Protein AF-A0A7Y9I693-F1 (afdb_monomer_lite)

Sequence (218 aa):
MGALMRIGAILVGVVAAGWLAASPAVAGGPTSLLIVNPANERTSSAYTGDARYERLARYVGIHTGAGVEQPTGGESPPGGIDNGFGSEIRLTWLIHDMSVWRVDRIHLGKEEVWIHTTQTWDDTPNAGVWHRAAEPNKLHAALAETGVLRPASPVPADTEPEATPAPPTDAAAATASGPPTPLTGALFGVLGLAIGVGGTLLFRQARRPNPERIVLKG

Secondary structure (DSSP, 8-state):
--HHHHHHHHHHHHHHHHHHT-----TTS-SEEEEEEGGGTEEEEEETT-HHHHHHHHHTTS-SSSTT---S----PPTT---STTSSEEEEEEETTTEEEEEEEEEE-SS-EEEEEEE-TTSS----EEEE-SSHHHHHHHHHHTTTTSPPP----------PPPPP--------PPPPP--SSHHHHHHHHHHHHHHHHHHHHTT-PPPP------

Structure (mmCIF, N/CA/C/O backbone):
data_AF-A0A7Y9I693-F1
#
_entry.id   AF-A0A7Y9I693-F1
#
loop_
_atom_site.group_PDB
_atom_site.id
_atom_site.type_symbol
_atom_site.label_atom_id
_atom_site.label_alt_id
_atom_site.label_comp_id
_atom_site.label_asym_id
_atom_site.label_entity_id
_atom_site.label_seq_id
_atom_site.pdbx_PDB_ins_code
_atom_site.Cartn_x
_atom_site.Cartn_y
_atom_site.Cartn_z
_atom_site.occupancy
_atom_site.B_iso_or_equiv
_atom_site.auth_seq_id
_atom_site.auth_comp_id
_atom_site.auth_asym_id
_atom_site.auth_atom_id
_atom_site.pdbx_PDB_model_num
ATOM 1 N N . MET A 1 1 ? 29.536 -31.900 -46.626 1.00 54.84 1 MET A N 1
ATOM 2 C CA . MET A 1 1 ? 29.379 -30.485 -46.213 1.00 54.84 1 MET A CA 1
ATOM 3 C C . MET A 1 1 ? 27.949 -30.141 -45.748 1.00 54.84 1 MET A C 1
ATOM 5 O O . MET A 1 1 ? 27.540 -29.002 -45.885 1.00 54.84 1 MET A O 1
ATOM 9 N N . GLY A 1 2 ? 27.176 -31.094 -45.194 1.00 63.84 2 GLY A N 1
ATOM 10 C CA . GLY A 1 2 ? 25.742 -30.886 -44.897 1.00 63.84 2 GLY A CA 1
ATOM 11 C C . GLY A 1 2 ? 25.340 -30.972 -43.420 1.00 63.84 2 GLY A C 1
ATOM 12 O O . GLY A 1 2 ? 24.398 -30.307 -43.013 1.00 63.84 2 GLY A O 1
ATOM 13 N N . ALA A 1 3 ? 26.053 -31.744 -42.594 1.00 62.41 3 ALA A N 1
ATOM 14 C CA . ALA A 1 3 ? 25.672 -31.949 -41.191 1.00 62.41 3 ALA A CA 1
ATOM 15 C C . ALA A 1 3 ? 26.083 -30.778 -40.278 1.00 62.41 3 ALA A C 1
ATOM 17 O O . ALA A 1 3 ? 25.267 -30.283 -39.509 1.00 62.41 3 ALA A O 1
ATOM 18 N N . LEU A 1 4 ? 27.312 -30.271 -40.427 1.00 65.25 4 LEU A N 1
ATOM 19 C CA . LEU A 1 4 ? 27.820 -29.130 -39.649 1.00 65.25 4 LEU A CA 1
ATOM 20 C C . LEU A 1 4 ? 27.020 -27.840 -39.888 1.00 65.25 4 LEU A C 1
ATOM 22 O O . LEU A 1 4 ? 26.740 -27.105 -38.947 1.00 65.25 4 LEU A O 1
ATOM 26 N N . MET A 1 5 ? 26.591 -27.597 -41.128 1.00 71.94 5 MET A N 1
ATOM 27 C CA . MET A 1 5 ? 25.804 -26.411 -41.486 1.00 71.94 5 MET A CA 1
ATOM 28 C C . MET A 1 5 ? 24.378 -26.474 -40.913 1.00 71.94 5 MET A C 1
ATOM 30 O O . MET A 1 5 ? 23.834 -25.459 -40.488 1.00 71.94 5 MET A O 1
ATOM 34 N N . ARG A 1 6 ? 23.796 -27.680 -40.826 1.00 72.88 6 ARG A N 1
ATOM 35 C CA . ARG A 1 6 ? 22.481 -27.917 -40.208 1.00 72.88 6 ARG A CA 1
ATOM 36 C C . ARG A 1 6 ? 22.512 -27.736 -38.692 1.00 72.88 6 ARG A C 1
ATOM 38 O O . ARG A 1 6 ? 21.609 -27.118 -38.144 1.00 72.88 6 ARG A O 1
ATOM 45 N N . ILE A 1 7 ? 23.562 -28.219 -38.028 1.00 78.12 7 ILE A N 1
ATOM 46 C CA . ILE A 1 7 ? 23.743 -28.034 -36.579 1.00 78.12 7 ILE A CA 1
ATOM 47 C C . ILE A 1 7 ? 23.923 -26.545 -36.250 1.00 78.12 7 ILE A C 1
ATOM 49 O O . ILE A 1 7 ? 23.306 -26.052 -35.308 1.00 78.12 7 ILE A O 1
ATOM 53 N N . GLY A 1 8 ? 24.693 -25.812 -37.065 1.00 77.50 8 GLY A N 1
ATOM 54 C CA . GLY A 1 8 ? 24.845 -24.362 -36.922 1.00 77.50 8 GLY A CA 1
ATOM 55 C C . GLY A 1 8 ? 23.520 -23.606 -37.059 1.00 77.50 8 GLY A C 1
ATOM 56 O O . GLY A 1 8 ? 23.210 -22.760 -36.227 1.00 77.50 8 GLY A O 1
ATOM 57 N N . ALA A 1 9 ? 22.701 -23.956 -38.056 1.00 79.31 9 ALA A N 1
ATOM 58 C CA . ALA A 1 9 ? 21.392 -23.333 -38.257 1.00 79.31 9 ALA A CA 1
ATOM 59 C C . ALA A 1 9 ? 20.418 -23.596 -37.093 1.00 79.31 9 ALA A C 1
ATOM 61 O O . ALA A 1 9 ? 19.700 -22.689 -36.679 1.00 79.31 9 ALA A O 1
ATOM 62 N N . ILE A 1 10 ? 20.423 -24.810 -36.531 1.00 82.19 10 ILE A N 1
ATOM 63 C CA . ILE A 1 10 ? 19.579 -25.160 -35.378 1.00 82.19 10 ILE A CA 1
ATOM 64 C C . ILE A 1 10 ? 20.002 -24.366 -34.138 1.00 82.19 10 ILE A C 1
ATOM 66 O O . ILE A 1 10 ? 19.148 -23.809 -33.455 1.00 82.19 10 ILE A O 1
ATOM 70 N N . LEU A 1 11 ? 21.306 -24.260 -33.870 1.00 81.88 11 LEU A N 1
ATOM 71 C CA . LEU A 1 11 ? 21.817 -23.480 -32.739 1.00 81.88 11 LEU A CA 1
ATOM 72 C C . LEU A 1 11 ? 21.443 -21.998 -32.845 1.00 81.88 11 LEU A C 1
ATOM 74 O O . LEU A 1 11 ? 20.963 -21.423 -31.872 1.00 81.88 11 LEU A O 1
ATOM 78 N N . VAL A 1 12 ? 21.596 -21.395 -34.028 1.00 84.69 12 VAL A N 1
ATOM 79 C CA . VAL A 1 12 ? 21.187 -20.001 -34.264 1.00 84.69 12 VAL A CA 1
ATOM 80 C C . VAL A 1 12 ? 19.679 -19.831 -34.072 1.00 84.69 12 VAL A C 1
ATOM 82 O O . VAL A 1 12 ? 19.257 -18.868 -33.439 1.00 84.69 12 VAL A O 1
ATOM 85 N N . GLY A 1 13 ? 18.871 -20.783 -34.549 1.00 85.25 13 GLY A N 1
ATOM 86 C CA . GLY A 1 13 ? 17.419 -20.766 -34.361 1.00 85.25 13 GLY A CA 1
ATOM 87 C C . GLY A 1 13 ? 17.000 -20.837 -32.890 1.00 85.25 13 GLY A C 1
ATOM 88 O O . GLY A 1 13 ? 16.150 -20.062 -32.462 1.00 85.25 13 GLY A O 1
ATOM 89 N N . VAL A 1 14 ? 17.624 -21.713 -32.097 1.00 81.56 14 VAL A N 1
ATOM 90 C CA . VAL A 1 14 ? 17.339 -21.848 -30.656 1.00 81.56 14 VAL A CA 1
ATOM 91 C C . VAL A 1 14 ? 17.742 -20.589 -29.889 1.00 81.56 14 VAL A C 1
ATOM 93 O O . VAL A 1 14 ? 16.985 -20.127 -29.039 1.00 81.56 14 VAL A O 1
ATOM 96 N N . VAL A 1 15 ? 18.896 -19.997 -30.207 1.00 82.06 15 VAL A N 1
ATOM 97 C CA . VAL A 1 15 ? 19.336 -18.744 -29.575 1.00 82.06 15 VAL A CA 1
ATOM 98 C C . VAL A 1 15 ? 18.402 -17.593 -29.949 1.00 82.06 15 VAL A C 1
ATOM 100 O O . VAL A 1 15 ? 17.960 -16.869 -29.063 1.00 82.06 15 VAL A O 1
ATOM 103 N N . ALA A 1 16 ? 18.033 -17.452 -31.224 1.00 79.12 16 ALA A N 1
ATOM 104 C CA . ALA A 1 16 ? 17.108 -16.410 -31.669 1.00 79.12 16 ALA A CA 1
ATOM 105 C C . ALA A 1 16 ? 15.716 -16.554 -31.029 1.00 79.12 16 ALA A C 1
ATOM 107 O O . ALA A 1 16 ? 15.132 -15.562 -30.596 1.00 79.12 16 ALA A O 1
ATOM 108 N N . ALA A 1 17 ? 15.209 -17.785 -30.904 1.00 78.44 17 ALA A N 1
ATOM 109 C CA . ALA A 1 17 ? 13.953 -18.060 -30.213 1.00 78.44 17 ALA A CA 1
ATOM 110 C C . ALA A 1 17 ? 14.039 -17.739 -28.712 1.00 78.44 17 ALA A C 1
ATOM 112 O O . ALA A 1 17 ? 13.116 -17.145 -28.162 1.00 78.44 17 ALA A O 1
ATOM 113 N N . GLY A 1 18 ? 15.159 -18.073 -28.060 1.00 75.25 18 GLY A N 1
ATOM 114 C CA . GLY A 1 18 ? 15.401 -17.731 -26.657 1.00 75.25 18 GLY A CA 1
ATOM 115 C C . GLY A 1 18 ? 15.472 -16.222 -26.409 1.00 75.25 18 GLY A C 1
ATOM 116 O O . GLY A 1 18 ? 14.946 -15.745 -25.410 1.00 75.25 18 GLY A O 1
ATOM 117 N N . TRP A 1 19 ? 16.058 -15.462 -27.339 1.00 73.75 19 TRP A N 1
ATOM 118 C CA . TRP A 1 19 ? 16.109 -13.998 -27.269 1.00 73.75 19 TRP A CA 1
ATOM 119 C C . TRP A 1 19 ? 14.739 -13.344 -27.472 1.00 73.75 19 TRP A C 1
ATOM 121 O O . TRP A 1 19 ? 14.424 -12.388 -26.772 1.00 73.75 19 TRP A O 1
ATOM 131 N N . LEU A 1 20 ? 13.900 -13.867 -28.374 1.00 71.88 20 LEU A N 1
ATOM 132 C CA . LEU A 1 20 ? 12.522 -13.382 -28.541 1.00 71.88 20 LEU A CA 1
ATOM 133 C C . LEU A 1 20 ? 11.607 -13.758 -27.367 1.00 71.88 20 LEU A C 1
ATOM 135 O O . LEU A 1 20 ? 10.621 -13.070 -27.120 1.00 71.88 20 LEU A O 1
ATOM 139 N N . ALA A 1 21 ? 11.916 -14.846 -26.663 1.00 65.56 21 ALA A N 1
ATOM 140 C CA . ALA A 1 21 ? 11.152 -15.321 -25.513 1.00 65.56 21 ALA A CA 1
ATOM 141 C C . ALA A 1 21 ? 11.623 -14.729 -24.174 1.00 65.56 21 ALA A C 1
ATOM 143 O O . ALA A 1 21 ? 11.037 -15.033 -23.134 1.00 65.56 21 ALA A O 1
ATOM 144 N N . ALA A 1 22 ? 12.679 -13.911 -24.170 1.00 58.78 22 ALA A N 1
ATOM 145 C CA . ALA A 1 22 ? 13.146 -13.258 -22.960 1.00 58.78 22 ALA A CA 1
ATOM 146 C C . ALA A 1 22 ? 12.141 -12.174 -22.544 1.00 58.78 22 ALA A C 1
ATOM 148 O O . ALA A 1 22 ? 12.092 -11.092 -23.129 1.00 58.78 22 ALA A O 1
ATOM 149 N N . SER A 1 23 ? 11.335 -12.464 -21.521 1.00 54.91 23 SER A N 1
ATOM 150 C CA . SER A 1 23 ? 10.497 -11.452 -20.879 1.00 54.91 23 SER A CA 1
ATOM 151 C C . SER A 1 23 ? 11.379 -10.313 -20.355 1.00 54.91 23 SER A C 1
ATOM 153 O O . SER A 1 23 ? 12.428 -10.593 -19.763 1.00 54.91 23 SER A O 1
ATOM 155 N N . PRO A 1 24 ? 10.981 -9.039 -20.525 1.00 54.00 24 PRO A N 1
ATOM 156 C CA . PRO A 1 24 ? 11.719 -7.928 -19.946 1.00 54.00 24 PRO A CA 1
ATOM 157 C C . PRO A 1 24 ? 11.790 -8.113 -18.428 1.00 54.00 24 PRO A C 1
ATOM 159 O O . PRO A 1 24 ? 10.768 -8.170 -17.743 1.00 54.00 24 PRO A O 1
ATOM 162 N N . ALA A 1 25 ? 13.006 -8.229 -17.896 1.00 53.75 25 ALA A N 1
ATOM 163 C CA . ALA A 1 25 ? 13.222 -8.191 -16.461 1.00 53.75 25 ALA A CA 1
ATOM 164 C C . ALA A 1 25 ? 13.015 -6.744 -15.999 1.00 53.75 25 ALA A C 1
ATOM 166 O O . ALA A 1 25 ? 13.857 -5.880 -16.244 1.00 53.75 25 ALA A O 1
ATOM 167 N N . VAL A 1 26 ? 11.880 -6.468 -15.354 1.00 55.03 26 VAL A N 1
ATOM 168 C CA . VAL A 1 26 ? 11.629 -5.184 -14.689 1.00 55.03 26 VAL A CA 1
ATOM 169 C C . VAL A 1 26 ? 12.456 -5.160 -13.403 1.00 55.03 26 VAL A C 1
ATOM 171 O O . VAL A 1 26 ? 11.985 -5.498 -12.320 1.00 55.03 26 VAL A O 1
ATOM 174 N N . ALA A 1 27 ? 13.737 -4.826 -13.537 1.00 54.97 27 ALA A N 1
ATOM 175 C CA . ALA A 1 27 ? 14.625 -4.589 -12.411 1.00 54.97 27 ALA A CA 1
ATOM 176 C C . ALA A 1 27 ? 14.359 -3.169 -11.885 1.00 54.97 27 ALA A C 1
ATOM 178 O O . ALA A 1 27 ? 14.804 -2.197 -12.487 1.00 54.97 27 ALA A O 1
ATOM 179 N N . GLY A 1 28 ? 13.579 -3.039 -10.809 1.00 70.00 28 GLY A N 1
ATOM 180 C CA . GLY A 1 28 ? 13.325 -1.732 -10.180 1.00 70.00 28 GLY A CA 1
ATOM 181 C C . GLY A 1 28 ? 11.999 -1.568 -9.432 1.00 70.00 28 GLY A C 1
ATOM 182 O O . GLY A 1 28 ? 11.658 -0.447 -9.069 1.00 70.00 28 GLY A O 1
ATOM 183 N N . GLY A 1 29 ? 11.228 -2.640 -9.226 1.00 77.88 29 GLY A N 1
ATOM 184 C CA . GLY A 1 29 ? 10.018 -2.605 -8.398 1.00 77.88 29 GLY A CA 1
ATOM 185 C C . GLY A 1 29 ? 10.309 -2.699 -6.892 1.00 77.88 29 GLY A C 1
ATOM 186 O O . GLY A 1 29 ? 11.445 -2.972 -6.493 1.00 77.88 29 GLY A O 1
ATOM 187 N N . PRO A 1 30 ? 9.290 -2.503 -6.039 1.00 89.12 30 PRO A N 1
ATOM 188 C CA . PRO A 1 30 ? 9.448 -2.632 -4.597 1.00 89.12 30 PRO A CA 1
ATOM 189 C C . PRO A 1 30 ? 9.777 -4.080 -4.207 1.00 89.12 30 PRO A C 1
ATOM 191 O O . PRO A 1 30 ? 9.247 -5.021 -4.786 1.00 89.12 30 PRO A O 1
ATOM 194 N N . THR A 1 31 ? 10.634 -4.280 -3.212 1.00 91.50 31 THR A N 1
ATOM 195 C CA . THR A 1 31 ? 11.045 -5.603 -2.708 1.00 91.50 31 THR A CA 1
ATOM 196 C C . THR A 1 31 ? 10.242 -6.042 -1.487 1.00 91.50 31 THR A C 1
ATOM 198 O O . THR A 1 31 ? 10.075 -7.242 -1.253 1.00 91.50 31 THR A O 1
ATOM 201 N N . SER A 1 32 ? 9.683 -5.083 -0.748 1.00 94.38 32 SER A N 1
ATOM 202 C CA . SER A 1 32 ? 8.845 -5.335 0.421 1.00 94.38 32 SER A CA 1
ATOM 203 C C . SER A 1 32 ? 7.667 -4.375 0.525 1.00 94.38 32 SER A C 1
ATOM 205 O O . SER A 1 32 ? 7.594 -3.335 -0.134 1.00 94.38 32 SER A O 1
ATOM 207 N N . LEU A 1 33 ? 6.712 -4.782 1.354 1.00 96.12 33 LEU A N 1
ATOM 208 C CA . LEU A 1 33 ? 5.464 -4.095 1.623 1.00 96.12 33 LEU A CA 1
ATOM 209 C C . LEU A 1 33 ? 5.225 -4.038 3.134 1.00 96.12 33 LEU A C 1
ATOM 211 O O . LEU A 1 33 ? 5.223 -5.071 3.809 1.00 96.12 33 LEU A O 1
ATOM 215 N N . LEU A 1 34 ? 4.938 -2.840 3.637 1.00 97.44 34 LEU A N 1
ATOM 216 C CA . LEU A 1 34 ? 4.388 -2.609 4.970 1.00 97.44 34 LEU A CA 1
ATOM 217 C C . LEU A 1 34 ? 2.904 -2.254 4.857 1.00 97.44 34 LEU A C 1
ATOM 219 O O . LEU A 1 34 ? 2.519 -1.430 4.033 1.00 97.44 34 LEU A O 1
ATOM 223 N N . ILE A 1 35 ? 2.079 -2.867 5.697 1.00 97.88 35 ILE A N 1
ATOM 224 C CA . ILE A 1 35 ? 0.622 -2.724 5.708 1.00 97.88 35 ILE A CA 1
ATOM 225 C C . ILE A 1 35 ? 0.231 -2.204 7.084 1.00 97.88 35 ILE A C 1
ATOM 227 O O . ILE A 1 35 ? 0.545 -2.838 8.091 1.00 97.88 35 ILE A O 1
ATOM 231 N N . VAL A 1 36 ? -0.461 -1.071 7.140 1.00 96.38 36 VAL A N 1
ATOM 232 C CA . VAL A 1 36 ? -0.870 -0.435 8.395 1.00 96.38 36 VAL A CA 1
ATOM 233 C C . VAL A 1 36 ? -2.349 -0.095 8.331 1.00 96.38 36 VAL A C 1
ATOM 235 O O . VAL A 1 36 ? -2.790 0.577 7.405 1.00 96.38 36 VAL A O 1
ATOM 238 N N . ASN A 1 37 ? -3.107 -0.530 9.332 1.00 95.19 37 ASN A N 1
ATOM 239 C CA . ASN A 1 37 ? -4.466 -0.071 9.577 1.00 95.19 37 ASN A CA 1
ATOM 240 C C . ASN A 1 37 ? -4.519 0.585 10.965 1.00 95.19 37 ASN A C 1
ATOM 242 O O . ASN A 1 37 ? -4.633 -0.134 11.965 1.00 95.19 37 ASN A O 1
ATOM 246 N N . PRO A 1 38 ? -4.412 1.924 11.042 1.00 91.25 38 PRO A N 1
ATOM 247 C CA . PRO A 1 38 ? -4.426 2.641 12.311 1.00 91.25 38 PRO A CA 1
ATOM 248 C C . PRO A 1 38 ? -5.747 2.472 13.065 1.00 91.25 38 PRO A C 1
ATOM 250 O O . PRO A 1 38 ? -5.716 2.279 14.274 1.00 91.25 38 PRO A O 1
ATOM 253 N N . ALA A 1 39 ? -6.886 2.451 12.361 1.00 88.50 39 ALA A N 1
ATOM 254 C CA . ALA A 1 39 ? -8.210 2.314 12.973 1.00 88.50 39 ALA A CA 1
ATOM 255 C C . ALA A 1 39 ? -8.379 1.015 13.780 1.00 88.50 39 ALA A C 1
ATOM 257 O O . ALA A 1 39 ? -9.164 0.969 14.723 1.00 88.50 39 ALA A O 1
ATOM 258 N N . ASN A 1 40 ? -7.632 -0.031 13.420 1.00 90.38 40 ASN A N 1
ATOM 259 C CA . ASN A 1 40 ? -7.633 -1.314 14.120 1.00 90.38 40 ASN A CA 1
ATOM 260 C C . ASN A 1 40 ? -6.355 -1.572 14.929 1.00 90.38 40 ASN A C 1
ATOM 262 O O . ASN A 1 40 ? -6.215 -2.666 15.471 1.00 90.38 40 ASN A O 1
ATOM 266 N N . GLU A 1 41 ? -5.409 -0.628 14.961 1.00 92.50 41 GLU A N 1
ATOM 267 C CA . GLU A 1 41 ? -4.087 -0.797 15.584 1.00 92.50 41 GLU A CA 1
ATOM 268 C C . GLU A 1 41 ? -3.354 -2.062 15.098 1.00 92.50 41 GLU A C 1
ATOM 270 O O . GLU A 1 41 ? -2.699 -2.783 15.855 1.00 92.50 41 GLU A O 1
ATOM 275 N N . ARG A 1 42 ? -3.483 -2.375 13.803 1.00 94.19 42 ARG A N 1
ATOM 276 C CA . ARG A 1 42 ? -2.870 -3.564 13.202 1.00 94.19 42 ARG A CA 1
ATOM 277 C C . ARG A 1 42 ? -1.852 -3.201 12.144 1.00 94.19 42 ARG A C 1
ATOM 279 O O . ARG A 1 42 ? -2.059 -2.316 11.315 1.00 94.19 42 ARG A O 1
ATOM 286 N N . THR A 1 43 ? -0.790 -3.993 12.118 1.00 96.25 43 THR A N 1
ATOM 287 C CA . THR A 1 43 ? 0.213 -3.970 11.063 1.00 96.25 43 THR A CA 1
ATOM 288 C C . THR A 1 43 ? 0.456 -5.373 10.524 1.00 96.25 43 THR A C 1
ATOM 290 O O . THR A 1 43 ? 0.171 -6.381 11.173 1.00 96.25 43 THR A O 1
ATOM 293 N N . SER A 1 44 ? 0.946 -5.437 9.294 1.00 97.25 44 SER A N 1
ATOM 294 C CA . SER A 1 44 ? 1.399 -6.658 8.639 1.00 97.25 44 SER A CA 1
ATOM 295 C C . SER A 1 44 ? 2.498 -6.292 7.645 1.00 97.25 44 SER A C 1
ATOM 297 O O . SER A 1 44 ? 2.649 -5.128 7.271 1.00 97.25 44 SER A O 1
ATOM 299 N N . SER A 1 45 ? 3.277 -7.270 7.209 1.00 97.06 45 SER A N 1
ATOM 300 C CA . SER A 1 45 ? 4.298 -7.070 6.185 1.00 97.06 45 SER A CA 1
ATOM 301 C C . SER A 1 45 ? 4.379 -8.274 5.258 1.00 97.06 45 SER A C 1
ATOM 303 O O . SER A 1 45 ? 3.988 -9.396 5.611 1.00 97.06 45 SER A O 1
ATOM 305 N N . ALA A 1 46 ? 4.854 -8.022 4.042 1.00 95.81 46 ALA A N 1
ATOM 306 C CA . ALA A 1 46 ? 5.056 -9.039 3.025 1.00 95.81 46 ALA A CA 1
ATOM 307 C C . ALA A 1 46 ? 6.313 -8.724 2.205 1.00 95.81 46 ALA A C 1
ATOM 309 O O . ALA A 1 46 ? 6.660 -7.559 2.005 1.00 95.81 46 ALA A O 1
ATOM 310 N N . TYR A 1 47 ? 6.978 -9.771 1.725 1.00 93.50 47 TYR A N 1
ATOM 311 C CA . TYR A 1 47 ? 8.133 -9.669 0.836 1.00 93.50 47 TYR A CA 1
ATOM 312 C C . TYR A 1 47 ? 7.764 -10.153 -0.563 1.00 93.50 47 TYR A C 1
ATOM 314 O O . TYR A 1 47 ? 6.796 -10.902 -0.721 1.00 93.50 47 TYR A O 1
ATOM 322 N N . THR A 1 48 ? 8.549 -9.777 -1.569 1.00 87.31 48 THR A N 1
ATOM 323 C CA . THR A 1 48 ? 8.461 -10.414 -2.894 1.00 87.31 48 THR A CA 1
ATOM 324 C C . THR A 1 48 ? 8.512 -11.945 -2.775 1.00 87.31 48 THR A C 1
ATOM 326 O O . THR A 1 48 ? 9.280 -12.503 -1.992 1.00 87.31 48 THR A O 1
ATOM 329 N N . GLY A 1 49 ? 7.640 -12.643 -3.508 1.00 85.56 49 GLY A N 1
ATOM 330 C CA . GLY A 1 49 ? 7.450 -14.096 -3.380 1.00 85.56 49 GLY A CA 1
ATOM 331 C C . GLY A 1 49 ? 6.417 -14.532 -2.330 1.00 85.56 49 GLY A C 1
ATOM 332 O O . GLY A 1 49 ? 5.981 -15.684 -2.354 1.00 85.56 49 GLY A O 1
ATOM 333 N N . ASP A 1 50 ? 5.954 -13.635 -1.453 1.00 93.12 50 ASP A N 1
ATOM 334 C CA . ASP A 1 50 ? 4.766 -13.875 -0.631 1.00 93.12 50 ASP A CA 1
ATOM 335 C C . ASP A 1 50 ? 3.496 -13.687 -1.473 1.00 93.12 50 ASP A C 1
ATOM 337 O O . ASP A 1 50 ? 3.289 -12.660 -2.119 1.00 93.12 50 ASP A O 1
ATOM 341 N N . ALA A 1 51 ? 2.578 -14.649 -1.422 1.00 92.69 51 ALA A N 1
ATOM 342 C CA . ALA A 1 51 ? 1.332 -14.572 -2.174 1.00 92.69 51 ALA A CA 1
ATOM 343 C C . ALA A 1 51 ? 0.465 -13.347 -1.792 1.00 92.69 51 ALA A C 1
ATOM 345 O O . ALA A 1 51 ? -0.314 -12.868 -2.619 1.00 92.69 51 ALA A O 1
ATOM 346 N N . ARG A 1 52 ? 0.587 -12.831 -0.560 1.00 94.12 52 ARG A N 1
ATOM 347 C CA . ARG A 1 52 ? -0.085 -11.606 -0.089 1.00 94.12 52 ARG A CA 1
ATOM 348 C C . ARG A 1 52 ? 0.454 -10.366 -0.795 1.00 94.12 52 ARG A C 1
ATOM 350 O O . ARG A 1 52 ? -0.341 -9.526 -1.210 1.00 94.12 52 ARG A O 1
ATOM 357 N N . TYR A 1 53 ? 1.777 -10.290 -0.958 1.00 94.12 53 TYR A N 1
ATOM 358 C CA . TYR A 1 53 ? 2.445 -9.215 -1.690 1.00 94.12 53 TYR A CA 1
ATOM 359 C C . TYR A 1 53 ? 1.899 -9.154 -3.123 1.00 94.12 53 TYR A C 1
ATOM 361 O O . TYR A 1 53 ? 1.351 -8.133 -3.531 1.00 94.12 53 TYR A O 1
ATOM 369 N N . GLU A 1 54 ? 1.928 -10.284 -3.837 1.00 91.31 54 GLU A N 1
ATOM 370 C CA . GLU A 1 54 ? 1.509 -10.367 -5.245 1.00 91.31 54 GLU A CA 1
ATOM 371 C C . GLU A 1 54 ? 0.027 -10.016 -5.446 1.00 91.31 54 GLU A C 1
ATOM 373 O O . GLU A 1 54 ? -0.350 -9.341 -6.409 1.00 91.31 54 GLU A O 1
ATOM 378 N N . ARG A 1 55 ? -0.846 -10.462 -4.529 1.00 92.94 55 ARG A N 1
ATOM 379 C CA . ARG A 1 55 ? -2.280 -10.142 -4.579 1.00 92.94 55 ARG A CA 1
ATOM 380 C C . ARG A 1 55 ? -2.526 -8.653 -4.384 1.00 92.94 55 ARG A C 1
ATOM 382 O O . ARG A 1 55 ? -3.248 -8.059 -5.180 1.00 92.94 55 ARG A O 1
ATOM 389 N N . LEU A 1 56 ? -1.941 -8.056 -3.347 1.00 94.75 56 LEU A N 1
ATOM 390 C CA . LEU A 1 56 ? -2.122 -6.631 -3.078 1.00 94.75 56 LEU A CA 1
ATOM 391 C C . LEU A 1 56 ? -1.559 -5.789 -4.217 1.00 94.75 56 LEU A C 1
ATOM 393 O O . LEU A 1 56 ? -2.260 -4.912 -4.710 1.00 94.75 56 LEU A O 1
ATOM 397 N N . ALA A 1 57 ? -0.364 -6.122 -4.706 1.00 91.31 57 ALA A N 1
ATOM 398 C CA . ALA A 1 57 ? 0.278 -5.401 -5.793 1.00 91.31 57 ALA A CA 1
ATOM 399 C C . ALA A 1 57 ? -0.558 -5.452 -7.082 1.00 91.31 57 ALA A C 1
ATOM 401 O O . ALA A 1 57 ? -0.700 -4.451 -7.783 1.00 91.31 57 ALA A O 1
ATOM 402 N N . ARG A 1 58 ? -1.202 -6.589 -7.369 1.00 89.44 58 ARG A N 1
ATOM 403 C CA . ARG A 1 58 ? -2.173 -6.696 -8.463 1.00 89.44 58 ARG A CA 1
ATOM 404 C C . ARG A 1 58 ? -3.379 -5.781 -8.257 1.00 89.44 58 ARG A C 1
ATOM 406 O O . ARG A 1 58 ? -3.715 -5.024 -9.161 1.00 89.44 58 ARG A O 1
ATOM 413 N N . TYR A 1 59 ? -4.036 -5.857 -7.100 1.00 91.69 59 TYR A N 1
ATOM 414 C CA . TYR A 1 59 ? -5.319 -5.178 -6.886 1.00 91.69 59 TYR A CA 1
ATOM 415 C C . TYR A 1 59 ? -5.205 -3.662 -6.696 1.00 91.69 59 TYR A C 1
ATOM 417 O O . TYR A 1 59 ? -6.183 -2.959 -6.942 1.00 91.69 59 TYR A O 1
ATOM 425 N N . VAL A 1 60 ? -4.029 -3.153 -6.319 1.00 91.00 60 VAL A N 1
ATOM 426 C CA . VAL A 1 60 ? -3.740 -1.706 -6.309 1.00 91.00 60 VAL A CA 1
ATOM 427 C C . VAL A 1 60 ? -3.104 -1.205 -7.611 1.00 91.00 60 VAL A C 1
ATOM 429 O O . VAL A 1 60 ? -2.832 -0.014 -7.749 1.00 91.00 60 VAL A O 1
ATOM 432 N N . GLY A 1 61 ? -2.874 -2.094 -8.584 1.00 86.38 61 GLY A N 1
ATOM 433 C CA . GLY A 1 61 ? -2.360 -1.724 -9.902 1.00 86.38 61 GLY A CA 1
ATOM 434 C C . GLY A 1 61 ? -0.872 -1.362 -9.909 1.00 86.38 61 GLY A C 1
ATOM 435 O O . GLY A 1 61 ? -0.487 -0.328 -10.440 1.00 86.38 61 GLY A O 1
ATOM 436 N N . ILE A 1 62 ? -0.014 -2.181 -9.297 1.00 80.38 62 ILE A N 1
ATOM 437 C CA . ILE A 1 62 ? 1.450 -2.093 -9.474 1.00 80.38 62 ILE A CA 1
ATOM 438 C C . ILE A 1 62 ? 1.905 -2.823 -10.744 1.00 80.38 62 ILE A C 1
ATOM 440 O O . ILE A 1 62 ? 2.894 -2.430 -11.357 1.00 80.38 62 ILE A O 1
ATOM 444 N N . HIS A 1 63 ? 1.193 -3.880 -11.151 1.00 63.03 63 HIS A N 1
ATOM 445 C CA . HIS A 1 63 ? 1.636 -4.815 -12.194 1.00 63.03 63 HIS A CA 1
ATOM 446 C C . HIS A 1 63 ? 0.867 -4.710 -13.520 1.00 63.03 63 HIS A C 1
ATOM 448 O O . HIS A 1 63 ? 0.782 -5.693 -14.258 1.00 63.03 63 HIS A O 1
ATOM 454 N N . THR A 1 64 ? 0.302 -3.551 -13.853 1.00 55.97 64 THR A N 1
ATOM 455 C CA . THR A 1 64 ? -0.383 -3.316 -15.135 1.00 55.97 64 THR A CA 1
ATOM 456 C C . THR A 1 64 ? 0.622 -3.166 -16.287 1.00 55.97 64 THR A C 1
ATOM 458 O O . THR A 1 64 ? 0.811 -2.097 -16.839 1.00 55.97 64 THR A O 1
ATOM 461 N N . GLY A 1 65 ? 1.303 -4.266 -16.627 1.00 41.88 65 GLY A N 1
ATOM 462 C CA . GLY A 1 65 ? 1.729 -4.659 -17.982 1.00 41.88 65 GLY A CA 1
ATOM 463 C C . GLY A 1 65 ? 2.773 -3.847 -18.764 1.00 41.88 65 GLY A C 1
ATOM 464 O O . GLY A 1 65 ? 3.465 -4.430 -19.593 1.00 41.88 65 GLY A O 1
ATOM 465 N N . ALA A 1 66 ? 2.951 -2.559 -18.523 1.00 32.69 66 ALA A N 1
ATOM 466 C CA . ALA A 1 66 ? 3.977 -1.723 -19.135 1.00 32.69 66 ALA A CA 1
ATOM 467 C C . ALA A 1 66 ? 4.604 -0.905 -18.008 1.00 32.69 66 ALA A C 1
ATOM 469 O O . ALA A 1 66 ? 3.896 -0.530 -17.079 1.00 32.69 66 ALA A O 1
ATOM 470 N N . GLY A 1 67 ? 5.927 -0.717 -18.018 1.00 38.06 67 GLY A N 1
ATOM 471 C CA . GLY A 1 67 ? 6.662 -0.086 -16.918 1.00 38.06 67 GLY A CA 1
ATOM 472 C C . GLY A 1 67 ? 5.887 1.063 -16.273 1.00 38.06 67 GLY A C 1
ATOM 473 O O . GLY A 1 67 ? 5.612 2.056 -16.931 1.00 38.06 67 GLY A O 1
ATOM 474 N N . VAL A 1 68 ? 5.514 0.876 -15.004 1.00 45.34 68 VAL A N 1
ATOM 475 C CA . VAL A 1 68 ? 4.839 1.869 -14.160 1.00 45.34 68 VAL A CA 1
ATOM 476 C C . VAL A 1 68 ? 3.719 2.616 -14.903 1.00 45.34 68 VAL A C 1
ATOM 478 O O . VAL A 1 68 ? 3.754 3.839 -15.024 1.00 45.34 68 VAL A O 1
ATOM 481 N N . GLU A 1 69 ? 2.695 1.908 -15.386 1.00 41.62 69 GLU A N 1
ATOM 482 C CA . GLU A 1 69 ? 1.414 2.577 -15.625 1.00 41.62 69 GLU A CA 1
ATOM 483 C C . GLU A 1 69 ? 0.869 3.032 -14.269 1.00 41.62 69 GLU A C 1
ATOM 485 O O . GLU A 1 69 ? 0.276 2.272 -13.504 1.00 41.62 69 GLU A O 1
ATOM 490 N N . GLN A 1 70 ? 1.159 4.293 -13.942 1.00 52.78 70 GLN A N 1
ATOM 491 C CA . GLN A 1 70 ? 0.501 5.007 -12.862 1.00 52.78 70 GLN A CA 1
ATOM 492 C C . GLN A 1 70 ? -1.016 4.891 -13.037 1.00 52.78 70 GLN A C 1
ATOM 494 O O . GLN A 1 70 ? -1.479 4.807 -14.178 1.00 52.78 70 GLN A O 1
ATOM 499 N N . PRO A 1 71 ? -1.793 4.919 -11.942 1.00 56.06 71 PRO A N 1
ATOM 500 C CA . PRO A 1 71 ? -3.243 4.921 -12.030 1.00 56.06 71 PRO A CA 1
ATOM 501 C C . PRO A 1 71 ? -3.718 5.951 -13.060 1.00 56.06 71 PRO A C 1
ATOM 503 O O . PRO A 1 71 ? -3.538 7.158 -12.899 1.00 56.06 71 PRO A O 1
ATOM 506 N N . THR A 1 72 ? -4.272 5.465 -14.167 1.00 52.06 72 THR A N 1
ATOM 507 C CA . THR A 1 72 ? -4.758 6.275 -15.282 1.00 52.06 72 THR A CA 1
ATOM 508 C C . THR A 1 72 ? -6.142 6.790 -14.933 1.00 52.06 72 THR A C 1
ATOM 510 O O . THR A 1 72 ? -7.165 6.321 -15.415 1.00 52.06 72 THR A O 1
ATOM 513 N N . GLY A 1 73 ? -6.186 7.760 -14.035 1.00 56.12 73 GLY A N 1
ATOM 514 C CA . GLY A 1 73 ? -7.425 8.433 -13.699 1.00 56.12 73 GLY A CA 1
ATOM 515 C C . GLY A 1 73 ? -7.175 9.424 -12.595 1.00 56.12 73 GLY A C 1
ATOM 516 O O . GLY A 1 73 ? -7.037 9.023 -11.456 1.00 56.12 73 GLY A O 1
ATOM 517 N N . GLY A 1 74 ? -7.115 10.712 -12.924 1.00 60.88 74 GLY A N 1
ATOM 518 C CA . GLY A 1 74 ? -7.250 11.786 -11.941 1.00 60.88 74 GLY A CA 1
ATOM 519 C C . GLY A 1 74 ? -8.714 11.931 -11.540 1.00 60.88 74 GLY A C 1
ATOM 520 O O . GLY A 1 74 ? -9.323 12.967 -11.799 1.00 60.88 74 GLY A O 1
ATOM 521 N N . GLU A 1 75 ? -9.306 10.866 -11.001 1.00 70.75 75 GLU A N 1
ATOM 522 C CA . GLU A 1 75 ? -10.657 10.934 -10.458 1.00 70.75 75 GLU A CA 1
ATOM 523 C C . GLU A 1 75 ? -10.642 11.790 -9.185 1.00 70.75 75 GLU A C 1
ATOM 525 O O . GLU A 1 75 ? -9.599 12.036 -8.582 1.00 70.75 75 GLU A O 1
ATOM 530 N N . SER A 1 76 ? -11.800 12.296 -8.774 1.00 72.44 76 SER A N 1
ATOM 531 C CA . SER A 1 76 ? -11.943 12.910 -7.454 1.00 72.44 76 SER A CA 1
ATOM 532 C C . SER A 1 76 ? -12.691 11.935 -6.554 1.00 72.44 76 SER A C 1
ATOM 534 O O . SER A 1 76 ? -13.727 11.420 -6.988 1.00 72.44 76 SER A O 1
ATOM 536 N N . PRO A 1 77 ? -12.207 11.672 -5.328 1.00 74.38 77 PRO A N 1
ATOM 537 C CA . PRO A 1 77 ? -12.956 10.857 -4.387 1.00 74.38 77 PRO A CA 1
ATOM 538 C C . PRO A 1 77 ? -14.303 11.530 -4.067 1.00 74.38 77 PRO A C 1
ATOM 540 O O . PRO A 1 77 ? -14.410 12.761 -4.141 1.00 74.38 77 PRO A O 1
ATOM 543 N N . PRO A 1 78 ? -15.338 10.763 -3.686 1.00 68.31 78 PRO A N 1
ATOM 544 C CA . PRO A 1 78 ? -16.594 11.331 -3.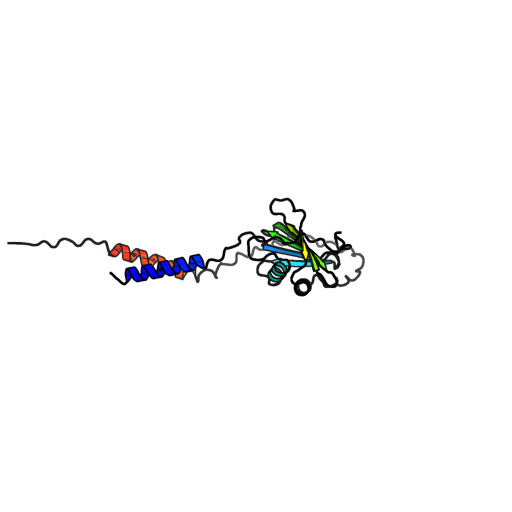226 1.00 68.31 78 PRO A CA 1
ATOM 545 C C . PRO A 1 78 ? -16.364 12.255 -2.025 1.00 68.31 78 PRO A C 1
ATOM 547 O O . PRO A 1 78 ? -15.491 12.025 -1.183 1.00 68.31 78 PRO A O 1
ATOM 550 N N . GLY A 1 79 ? -17.167 13.318 -1.941 1.00 69.69 79 GLY A N 1
ATOM 551 C CA . GLY A 1 79 ? -17.116 14.242 -0.811 1.00 69.69 79 GLY A CA 1
ATOM 552 C C . GLY A 1 79 ? -17.342 13.503 0.510 1.00 69.69 79 GLY A C 1
ATOM 553 O O . GLY A 1 79 ? -18.284 12.723 0.629 1.00 69.69 79 GLY A O 1
ATOM 554 N N . GLY A 1 80 ? -16.479 13.753 1.497 1.00 67.12 80 GLY A N 1
ATOM 555 C CA . GLY A 1 80 ? -16.568 13.136 2.824 1.00 67.12 80 GLY A CA 1
ATOM 556 C C . GLY A 1 80 ? -15.637 11.945 3.062 1.00 67.12 80 GLY A C 1
ATOM 557 O O . GLY A 1 80 ? -15.671 11.396 4.160 1.00 67.12 80 GLY A O 1
ATOM 558 N N . ILE A 1 81 ? -14.785 11.563 2.099 1.00 72.88 81 ILE A N 1
ATOM 559 C CA . ILE A 1 81 ? -13.613 10.742 2.430 1.00 72.88 81 ILE A CA 1
ATOM 560 C C . ILE A 1 81 ? -12.702 11.576 3.333 1.00 72.88 81 ILE A C 1
ATOM 562 O O . ILE A 1 81 ? -12.210 12.635 2.937 1.00 72.88 81 ILE A O 1
ATOM 566 N N . ASP A 1 82 ? -12.527 11.109 4.567 1.00 65.38 82 ASP A N 1
ATOM 567 C CA . ASP A 1 82 ? -11.554 11.680 5.482 1.00 65.38 82 ASP A CA 1
ATOM 568 C C . ASP A 1 82 ? -10.151 11.379 4.946 1.00 65.38 82 ASP A C 1
ATOM 570 O O . ASP A 1 82 ? -9.690 10.241 4.956 1.00 65.38 82 ASP A O 1
ATOM 574 N N . ASN A 1 83 ? -9.496 12.418 4.431 1.00 64.44 83 ASN A N 1
ATOM 575 C CA . ASN A 1 83 ? -8.105 12.362 3.985 1.00 64.44 83 ASN A CA 1
ATOM 576 C C . ASN A 1 83 ? -7.123 12.607 5.148 1.00 64.44 83 ASN A C 1
ATOM 578 O O . ASN A 1 83 ? -5.912 12.712 4.928 1.00 64.44 83 ASN A O 1
ATOM 582 N N . GLY A 1 84 ? -7.640 12.761 6.371 1.00 63.28 84 GLY A N 1
ATOM 583 C CA . GLY A 1 84 ? -6.873 12.799 7.602 1.00 63.28 84 GLY A CA 1
ATOM 584 C C . GLY A 1 84 ? -6.222 11.452 7.904 1.00 63.28 84 GLY A C 1
ATOM 585 O O . GLY A 1 84 ? -6.660 10.398 7.455 1.00 63.28 84 GLY A O 1
ATOM 586 N N . PHE A 1 85 ? -5.131 11.501 8.665 1.00 64.00 85 PHE A N 1
ATOM 587 C CA . PHE A 1 85 ? -4.417 10.304 9.093 1.00 64.00 85 PHE A CA 1
ATOM 588 C C . PHE A 1 85 ? -5.280 9.487 10.061 1.00 64.00 85 PHE A C 1
ATOM 590 O O . PHE A 1 85 ? -5.643 9.990 11.122 1.00 64.00 85 PHE A O 1
ATOM 597 N N . GLY A 1 86 ? -5.524 8.215 9.748 1.00 70.81 86 GLY A N 1
ATOM 598 C CA . GLY A 1 86 ? -6.007 7.226 10.714 1.00 70.81 86 GLY A CA 1
ATOM 599 C C . GLY A 1 86 ? -7.243 6.436 10.294 1.00 70.81 86 GLY A C 1
ATOM 600 O O . GLY A 1 86 ? -7.497 5.381 10.872 1.00 70.81 86 GLY A O 1
ATOM 601 N N . SER A 1 87 ? -7.989 6.908 9.295 1.00 81.25 87 SER A N 1
ATOM 602 C CA . SER A 1 87 ? -9.168 6.208 8.765 1.00 81.25 87 SER A CA 1
ATOM 603 C C . SER A 1 87 ? -8.840 5.318 7.560 1.00 81.25 87 SER A C 1
ATOM 605 O O . SER A 1 87 ? -9.637 4.456 7.185 1.00 81.25 87 SER A O 1
ATOM 607 N N . GLU A 1 88 ? -7.658 5.496 6.967 1.00 92.06 88 GLU A N 1
ATOM 608 C CA . GLU A 1 88 ? -7.187 4.755 5.808 1.00 92.06 88 GLU A CA 1
ATOM 609 C C . GLU A 1 88 ? -6.354 3.523 6.177 1.00 92.06 88 GLU A C 1
ATOM 611 O O . GLU A 1 88 ? -5.679 3.464 7.206 1.00 92.06 88 GLU A O 1
ATOM 616 N N . ILE A 1 89 ? -6.313 2.560 5.260 1.00 95.44 89 ILE A N 1
ATOM 617 C CA . ILE A 1 89 ? -5.324 1.485 5.293 1.00 95.44 89 ILE A CA 1
ATOM 618 C C . ILE A 1 89 ? -4.166 1.895 4.397 1.00 95.44 89 ILE A C 1
ATOM 620 O O . ILE A 1 89 ? -4.354 2.184 3.216 1.00 95.44 89 ILE A O 1
ATOM 624 N N . ARG A 1 90 ? -2.955 1.912 4.946 1.00 95.88 90 ARG A N 1
ATOM 625 C CA . ARG A 1 90 ? -1.752 2.337 4.237 1.00 95.88 90 ARG A CA 1
ATOM 626 C C . ARG A 1 90 ? -0.921 1.145 3.799 1.00 95.88 90 ARG A C 1
ATOM 628 O O . ARG A 1 90 ? -0.525 0.327 4.628 1.00 95.88 90 ARG A O 1
ATOM 635 N N . LEU A 1 91 ? -0.614 1.102 2.509 1.00 96.62 91 LEU A N 1
ATOM 636 C CA . LEU A 1 91 ? 0.377 0.210 1.924 1.00 96.62 91 LEU A CA 1
ATOM 637 C C . LEU A 1 91 ? 1.621 1.023 1.579 1.00 96.62 91 LEU A C 1
ATOM 639 O O . LEU A 1 91 ? 1.553 1.920 0.744 1.00 96.62 91 LEU A O 1
ATOM 643 N N . THR A 1 92 ? 2.749 0.716 2.210 1.00 95.62 92 THR A N 1
ATOM 644 C CA . THR A 1 92 ? 4.038 1.348 1.916 1.00 95.62 92 THR A CA 1
ATOM 645 C C . THR A 1 92 ? 4.931 0.339 1.221 1.00 95.62 92 THR A C 1
ATOM 647 O O . THR A 1 92 ? 5.362 -0.645 1.823 1.00 95.62 92 THR A O 1
ATOM 650 N N . TRP A 1 93 ? 5.217 0.601 -0.044 1.00 94.31 93 TRP A N 1
ATOM 651 C CA . TRP A 1 93 ? 6.063 -0.226 -0.886 1.00 94.31 93 TRP A CA 1
ATOM 652 C C . TRP A 1 93 ? 7.490 0.289 -0.813 1.00 94.31 93 TRP A C 1
ATOM 654 O O . TRP A 1 93 ? 7.735 1.468 -1.079 1.00 94.31 93 TRP A O 1
ATOM 664 N N . LEU A 1 94 ? 8.423 -0.582 -0.451 1.00 92.75 94 LEU A N 1
ATOM 665 C CA . LEU A 1 94 ? 9.820 -0.222 -0.251 1.00 92.75 94 LEU A CA 1
ATOM 666 C C . LEU A 1 94 ? 10.676 -0.812 -1.364 1.00 92.75 94 LEU A C 1
ATOM 668 O O . LEU A 1 94 ? 10.570 -2.002 -1.661 1.00 92.75 94 LEU A O 1
ATOM 672 N N . ILE A 1 95 ? 11.548 -0.000 -1.955 1.00 89.38 95 ILE A N 1
ATOM 673 C CA . ILE A 1 95 ? 12.616 -0.479 -2.831 1.00 89.38 95 ILE A CA 1
ATOM 674 C C . ILE A 1 95 ? 13.861 -0.765 -1.989 1.00 89.38 95 ILE A C 1
ATOM 676 O O . ILE A 1 95 ? 14.248 0.035 -1.131 1.00 89.38 95 ILE A O 1
ATOM 680 N N . HIS A 1 96 ? 14.452 -1.944 -2.201 1.00 87.50 96 HIS A N 1
ATOM 681 C CA . HIS A 1 96 ? 15.579 -2.462 -1.415 1.00 87.50 96 HIS A CA 1
ATOM 682 C C . HIS A 1 96 ? 15.338 -2.464 0.103 1.00 87.50 96 HIS A C 1
ATOM 684 O O . HIS A 1 96 ? 16.289 -2.410 0.874 1.00 87.50 96 HIS A O 1
ATOM 690 N N . ASP A 1 97 ? 14.072 -2.495 0.527 1.00 85.88 97 ASP A N 1
ATOM 691 C CA . ASP A 1 97 ? 13.638 -2.531 1.932 1.00 85.88 97 ASP A CA 1
ATOM 692 C C . ASP A 1 97 ? 14.038 -1.312 2.778 1.00 85.88 97 ASP A C 1
ATOM 694 O O . ASP A 1 97 ? 13.897 -1.331 3.998 1.00 85.88 97 ASP A O 1
ATOM 698 N N . MET A 1 98 ? 14.509 -0.236 2.142 1.00 88.94 98 MET A N 1
ATOM 699 C CA . MET A 1 98 ? 15.037 0.944 2.839 1.00 88.94 98 MET A CA 1
ATOM 700 C C . MET A 1 98 ? 14.366 2.245 2.408 1.00 88.94 98 MET A C 1
ATOM 702 O O . MET A 1 98 ? 14.201 3.144 3.231 1.00 88.94 98 MET A O 1
ATOM 706 N N . SER A 1 99 ? 13.951 2.345 1.145 1.00 88.94 99 SER A N 1
ATOM 707 C CA . SER A 1 99 ? 13.417 3.588 0.587 1.00 88.94 99 SER A CA 1
ATOM 708 C C . SER A 1 99 ? 11.967 3.418 0.169 1.00 88.94 99 SER A C 1
ATOM 710 O O . SER A 1 99 ? 11.616 2.446 -0.497 1.00 88.94 99 SER A O 1
ATOM 712 N N . VAL A 1 100 ? 11.116 4.378 0.535 1.00 91.06 100 VAL A N 1
ATOM 713 C CA . VAL A 1 100 ? 9.721 4.407 0.079 1.00 91.06 100 VAL A CA 1
ATOM 714 C C . VAL A 1 100 ? 9.696 4.628 -1.426 1.00 91.06 100 VAL A C 1
ATOM 716 O O . VAL A 1 100 ? 10.187 5.634 -1.920 1.00 91.06 100 VAL A O 1
ATOM 719 N N . TRP A 1 101 ? 9.099 3.682 -2.141 1.00 88.06 101 TRP A N 1
ATOM 720 C CA . TRP A 1 101 ? 8.931 3.721 -3.590 1.00 88.06 101 TRP A CA 1
ATOM 721 C C . TRP A 1 101 ? 7.536 4.219 -3.980 1.00 88.06 101 TRP A C 1
ATOM 723 O O . TRP A 1 101 ? 7.375 5.060 -4.867 1.00 88.06 101 TRP A O 1
ATOM 733 N N . ARG A 1 102 ? 6.515 3.718 -3.278 1.00 91.00 102 ARG A N 1
ATOM 734 C CA . ARG A 1 102 ? 5.099 4.036 -3.488 1.00 91.00 102 ARG A CA 1
ATOM 735 C C . ARG A 1 102 ? 4.348 3.929 -2.168 1.00 91.00 102 ARG A C 1
ATOM 737 O O . ARG A 1 102 ? 4.669 3.083 -1.336 1.00 91.00 102 ARG A O 1
ATOM 744 N N . VAL A 1 103 ? 3.318 4.746 -2.002 1.00 92.69 103 VAL A N 1
ATOM 745 C CA . VAL A 1 103 ? 2.337 4.611 -0.924 1.00 92.69 103 VAL A CA 1
ATOM 746 C C . VAL A 1 103 ? 0.947 4.574 -1.536 1.00 92.69 103 VAL A C 1
ATOM 748 O O . VAL A 1 103 ? 0.601 5.478 -2.291 1.00 92.69 103 VAL A O 1
ATOM 751 N N . ASP A 1 104 ? 0.157 3.564 -1.178 1.00 93.50 104 ASP A N 1
ATOM 752 C CA . ASP A 1 104 ? -1.276 3.521 -1.469 1.00 93.50 104 ASP A CA 1
ATOM 753 C C . ASP A 1 104 ? -2.057 3.738 -0.173 1.00 93.50 104 ASP A C 1
ATOM 755 O O . ASP A 1 104 ? -1.870 3.016 0.812 1.00 93.50 104 ASP A O 1
ATOM 759 N N . ARG A 1 105 ? -2.939 4.736 -0.167 1.00 93.94 105 ARG A N 1
ATOM 760 C CA . ARG A 1 105 ? -3.899 4.986 0.911 1.00 93.94 105 ARG A CA 1
ATOM 761 C C . ARG A 1 105 ? -5.257 4.481 0.467 1.00 93.94 105 ARG A C 1
ATOM 763 O O . ARG A 1 105 ? -5.838 5.008 -0.477 1.00 93.94 105 ARG A O 1
ATOM 770 N N . ILE A 1 106 ? -5.731 3.433 1.122 1.00 94.12 106 ILE A N 1
ATOM 771 C CA . ILE A 1 106 ? -6.951 2.726 0.757 1.00 94.12 106 ILE A CA 1
ATOM 772 C C . ILE A 1 106 ? -8.072 3.166 1.691 1.00 94.12 106 ILE A C 1
ATOM 774 O O . ILE A 1 106 ? -7.992 2.987 2.907 1.00 94.12 106 ILE A O 1
ATOM 778 N N . HIS A 1 107 ? -9.141 3.680 1.096 1.00 92.69 107 HIS A N 1
ATOM 779 C CA . HIS A 1 107 ? -10.361 4.083 1.776 1.00 92.69 107 HIS A CA 1
ATOM 780 C C . HIS A 1 107 ? -11.476 3.103 1.408 1.00 92.69 107 HIS A C 1
ATOM 782 O O . HIS A 1 107 ? -11.905 3.015 0.252 1.00 92.69 107 HIS A O 1
ATOM 788 N N . LEU A 1 108 ? -11.927 2.335 2.400 1.00 90.19 108 LEU A N 1
ATOM 789 C CA . LEU A 1 108 ? -13.001 1.360 2.234 1.00 90.19 108 LEU A CA 1
ATOM 790 C C . LEU A 1 108 ? -14.358 2.064 2.358 1.00 90.19 108 LEU A C 1
ATOM 792 O O . LEU A 1 108 ? -14.745 2.495 3.442 1.00 90.19 108 LEU A O 1
ATOM 796 N N . GLY A 1 109 ? -15.083 2.183 1.246 1.00 83.31 109 GLY A N 1
ATOM 797 C CA . GLY A 1 109 ? -16.486 2.589 1.230 1.00 83.31 109 GLY A CA 1
ATOM 798 C C . GLY A 1 109 ? -17.434 1.389 1.319 1.00 83.31 109 GLY A C 1
ATOM 799 O O . GLY A 1 109 ? -17.012 0.234 1.338 1.00 83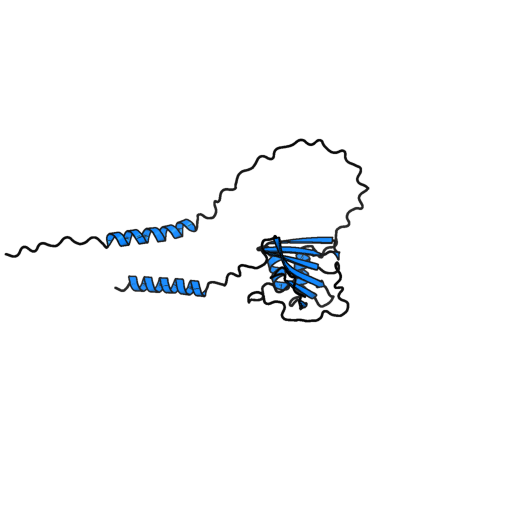.31 109 GLY A O 1
ATOM 800 N N . LYS A 1 110 ? -18.745 1.661 1.359 1.00 75.94 110 LYS A N 1
ATOM 801 C CA . LYS A 1 110 ? -19.781 0.607 1.373 1.00 75.94 110 LYS A CA 1
ATOM 802 C C . LYS A 1 110 ? -19.867 -0.166 0.053 1.00 75.94 110 LYS A C 1
ATOM 804 O O . LYS A 1 110 ? -20.138 -1.360 0.074 1.00 75.94 110 LYS A O 1
ATOM 809 N N . GLU A 1 111 ? -19.666 0.523 -1.067 1.00 75.75 111 GLU A N 1
ATOM 810 C CA . GLU A 1 111 ? -19.833 -0.034 -2.421 1.00 75.75 111 GLU A CA 1
ATOM 811 C C . GLU A 1 111 ? -18.579 0.140 -3.289 1.00 75.75 111 GLU A C 1
ATOM 813 O O . GLU A 1 111 ? -18.309 -0.681 -4.163 1.00 75.75 111 GLU A O 1
ATOM 818 N N . GLU A 1 112 ? -17.776 1.170 -3.017 1.00 84.56 112 GLU A N 1
ATOM 819 C CA . GLU A 1 112 ? -16.549 1.476 -3.748 1.00 84.56 112 GLU A CA 1
ATOM 820 C C . GLU A 1 112 ? -15.336 1.450 -2.815 1.00 84.56 112 GLU A C 1
ATOM 822 O O . GLU A 1 112 ? -15.433 1.773 -1.629 1.00 84.56 112 GLU A O 1
ATOM 827 N N . VAL A 1 113 ? -14.173 1.113 -3.372 1.00 89.88 113 VAL A N 1
ATOM 828 C CA . VAL A 1 113 ? -12.883 1.254 -2.690 1.00 89.88 113 VAL A CA 1
ATOM 829 C C . VAL A 1 113 ? -12.058 2.281 -3.447 1.00 89.88 113 VAL A C 1
ATOM 831 O O . VAL A 1 113 ? -11.762 2.095 -4.630 1.00 89.88 113 VAL A O 1
ATOM 834 N N . TRP A 1 114 ? -11.702 3.353 -2.749 1.00 91.19 114 TRP A N 1
ATOM 835 C CA . TRP A 1 114 ? -10.906 4.453 -3.277 1.00 91.19 114 TRP A CA 1
ATOM 836 C C . TRP A 1 114 ? -9.455 4.309 -2.843 1.00 91.19 114 TRP A C 1
ATOM 838 O O . TRP A 1 114 ? -9.171 3.900 -1.717 1.00 91.19 114 TRP A O 1
ATOM 848 N N . ILE A 1 115 ? -8.537 4.637 -3.745 1.00 91.44 115 ILE A N 1
ATOM 849 C CA . ILE A 1 115 ? -7.100 4.555 -3.519 1.00 91.44 115 ILE A CA 1
ATOM 850 C C . ILE A 1 115 ? -6.479 5.897 -3.901 1.00 91.44 115 ILE A C 1
ATOM 852 O O . ILE A 1 115 ? -6.675 6.382 -5.016 1.00 91.44 115 ILE A O 1
ATOM 856 N N . HIS A 1 116 ? -5.713 6.482 -2.982 1.00 90.25 116 HIS A N 1
ATOM 857 C CA . HIS A 1 116 ? -4.790 7.575 -3.283 1.00 90.25 116 HIS A CA 1
ATOM 858 C C . HIS A 1 116 ? -3.374 7.021 -3.359 1.00 90.25 116 HIS A C 1
ATOM 860 O O . HIS A 1 116 ? -2.833 6.535 -2.365 1.00 90.25 116 HIS A O 1
ATOM 866 N N . THR A 1 117 ? -2.792 7.073 -4.551 1.00 90.56 117 THR A N 1
ATOM 867 C CA . THR A 1 117 ? -1.464 6.535 -4.840 1.00 90.56 117 THR A CA 1
ATOM 868 C C . THR A 1 117 ? -0.462 7.671 -4.950 1.00 90.56 117 THR A C 1
ATOM 870 O O . THR A 1 117 ? -0.610 8.513 -5.830 1.00 90.56 117 THR A O 1
ATOM 873 N N . THR A 1 118 ? 0.594 7.662 -4.138 1.00 88.88 118 THR A N 1
ATOM 874 C CA . THR A 1 118 ? 1.749 8.571 -4.265 1.00 88.88 118 THR A CA 1
ATOM 875 C C . THR A 1 118 ? 3.017 7.787 -4.588 1.00 88.88 118 THR A C 1
ATOM 877 O O . THR A 1 118 ? 3.214 6.700 -4.044 1.00 88.88 118 THR A O 1
ATOM 880 N N . GLN A 1 119 ? 3.898 8.331 -5.426 1.00 86.31 119 GLN A N 1
ATOM 881 C CA . GLN A 1 119 ? 5.200 7.735 -5.765 1.00 86.31 119 GLN A CA 1
ATOM 882 C C . GLN A 1 119 ? 6.342 8.707 -5.460 1.00 86.31 119 GLN A C 1
ATOM 884 O O . GLN A 1 119 ? 6.153 9.917 -5.571 1.00 86.31 119 GLN A O 1
ATOM 889 N N . THR A 1 120 ? 7.515 8.165 -5.121 1.00 76.38 120 THR A N 1
ATOM 890 C CA . THR A 1 120 ? 8.705 8.934 -4.708 1.00 76.38 120 THR A CA 1
ATOM 891 C C . THR A 1 120 ? 9.918 8.534 -5.557 1.00 76.38 120 THR A C 1
ATOM 893 O O . THR A 1 120 ? 10.915 8.032 -5.048 1.00 76.38 120 THR A O 1
ATOM 896 N N . TRP A 1 121 ? 9.820 8.666 -6.883 1.00 64.94 121 TRP A N 1
ATOM 897 C CA . TRP A 1 121 ? 10.899 8.245 -7.793 1.00 64.94 121 TRP A CA 1
ATOM 898 C C . TRP A 1 121 ? 12.106 9.208 -7.794 1.00 64.94 121 TRP A C 1
ATOM 900 O O . TRP A 1 121 ? 13.207 8.804 -8.156 1.00 64.94 121 TRP A O 1
ATOM 910 N N . ASP A 1 122 ? 11.920 10.462 -7.380 1.00 65.00 122 ASP A N 1
ATOM 911 C CA . ASP A 1 122 ? 12.915 11.544 -7.420 1.00 65.00 122 ASP A CA 1
ATOM 912 C C . ASP A 1 122 ? 13.167 12.187 -6.040 1.00 65.00 122 ASP A C 1
ATOM 914 O O . ASP A 1 122 ? 13.456 13.376 -5.946 1.00 65.00 122 ASP A O 1
ATOM 918 N N . ASP A 1 123 ? 13.033 11.406 -4.960 1.00 62.97 123 ASP A N 1
ATOM 919 C CA . ASP A 1 123 ? 13.102 11.844 -3.551 1.00 62.97 123 ASP A CA 1
ATOM 920 C C . ASP A 1 123 ? 12.009 12.843 -3.115 1.00 62.97 123 ASP A C 1
ATOM 922 O O . ASP A 1 123 ? 11.890 13.161 -1.927 1.00 62.97 123 ASP A O 1
ATOM 926 N N . THR A 1 124 ? 11.133 13.267 -4.029 1.00 67.06 124 THR A N 1
ATOM 927 C CA . THR A 1 124 ? 9.938 14.060 -3.729 1.00 67.06 124 THR A CA 1
ATOM 928 C C . THR A 1 124 ? 8.661 13.271 -4.014 1.00 67.06 124 THR A C 1
ATOM 930 O O . THR A 1 124 ? 8.436 12.832 -5.139 1.00 67.06 124 THR A O 1
ATOM 933 N N . PRO A 1 125 ? 7.769 13.079 -3.024 1.00 71.38 125 PRO A N 1
ATOM 934 C CA . PRO A 1 125 ? 6.472 12.477 -3.292 1.00 71.38 125 PRO A CA 1
ATOM 935 C C . PRO A 1 125 ? 5.686 13.334 -4.287 1.00 71.38 125 PRO A C 1
ATOM 937 O O . PRO A 1 125 ? 5.527 14.541 -4.087 1.00 71.38 125 PRO A O 1
ATOM 940 N N . ASN A 1 126 ? 5.160 12.714 -5.341 1.00 81.44 126 ASN A N 1
ATOM 941 C CA . ASN A 1 126 ? 4.223 13.395 -6.227 1.00 81.44 126 ASN A CA 1
ATOM 942 C C . ASN A 1 126 ? 2.921 13.764 -5.478 1.00 81.44 126 ASN A C 1
ATOM 944 O O . ASN A 1 126 ? 2.639 13.264 -4.387 1.00 81.44 126 ASN A O 1
ATOM 948 N N . ALA A 1 127 ? 2.085 14.622 -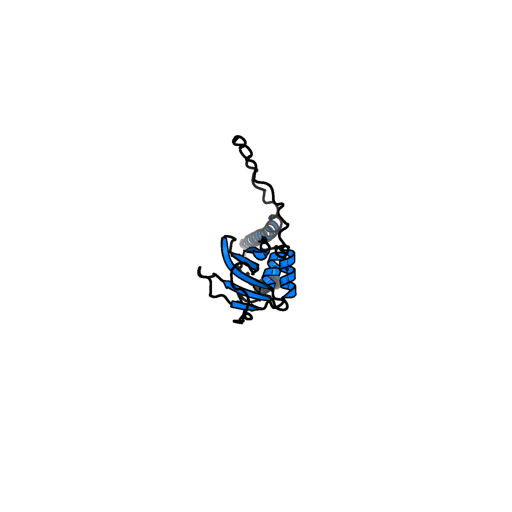6.078 1.00 81.19 127 ALA A N 1
ATOM 949 C CA . ALA A 1 127 ? 0.785 15.017 -5.504 1.00 81.19 127 ALA A CA 1
ATOM 950 C C . ALA A 1 127 ? -0.186 13.831 -5.290 1.00 81.19 127 ALA A C 1
ATOM 952 O O . ALA A 1 127 ? -1.205 13.948 -4.605 1.00 81.19 127 ALA A O 1
ATOM 953 N N . GLY A 1 128 ? 0.154 12.680 -5.866 1.00 84.19 128 GLY A N 1
ATOM 954 C CA . GLY A 1 128 ? -0.631 11.468 -5.876 1.00 84.19 128 GLY A CA 1
ATOM 955 C C . GLY A 1 128 ? -1.845 11.535 -6.789 1.00 84.19 128 GLY A C 1
ATOM 956 O O . GLY A 1 128 ? -2.301 12.601 -7.201 1.00 84.19 128 GLY A O 1
ATOM 957 N N . VAL A 1 129 ? -2.362 10.359 -7.114 1.00 86.06 129 VAL A N 1
ATOM 958 C CA . VAL A 1 129 ? -3.501 10.179 -8.011 1.00 86.06 129 VAL A CA 1
ATOM 959 C C . VAL A 1 129 ? -4.577 9.388 -7.286 1.00 86.06 129 VAL A C 1
ATOM 961 O O . VAL A 1 129 ? -4.294 8.376 -6.645 1.00 86.06 129 VAL A O 1
ATOM 964 N N . TRP A 1 130 ? -5.810 9.870 -7.383 1.00 88.06 130 TRP A N 1
ATOM 965 C CA . TRP A 1 130 ? -6.992 9.213 -6.842 1.00 88.06 130 TRP A CA 1
ATOM 966 C C . TRP A 1 130 ? -7.646 8.345 -7.894 1.00 88.06 130 TRP A C 1
ATOM 968 O O . TRP A 1 130 ? -7.969 8.826 -8.971 1.00 88.06 130 TRP A O 1
ATOM 978 N N . HIS A 1 131 ? -7.916 7.096 -7.558 1.00 88.69 131 HIS A N 1
ATOM 979 C CA . HIS A 1 131 ? -8.594 6.176 -8.454 1.00 88.69 131 HIS A CA 1
ATOM 980 C C . HIS A 1 131 ? -9.398 5.151 -7.665 1.00 88.69 131 HIS A C 1
ATOM 982 O O . HIS A 1 131 ? -9.150 4.900 -6.482 1.00 88.69 131 HIS A O 1
ATOM 988 N N . ARG A 1 132 ? -10.348 4.510 -8.338 1.00 88.50 132 ARG A N 1
ATOM 989 C CA . ARG A 1 132 ? -11.043 3.347 -7.788 1.00 88.50 132 ARG A CA 1
ATOM 990 C C . ARG A 1 132 ? -10.224 2.076 -7.952 1.00 88.50 132 ARG A C 1
ATOM 992 O O . ARG A 1 132 ? -9.459 1.909 -8.905 1.00 88.50 132 ARG A O 1
ATOM 999 N N . ALA A 1 133 ? -10.409 1.152 -7.017 1.00 89.12 133 ALA A N 1
ATOM 1000 C CA . ALA A 1 133 ? -9.961 -0.218 -7.196 1.00 89.12 133 ALA A CA 1
ATOM 1001 C C . ALA A 1 133 ? -10.781 -0.870 -8.318 1.00 89.12 133 ALA A C 1
ATOM 1003 O O . ALA A 1 133 ? -12.009 -0.879 -8.260 1.00 89.12 133 ALA A O 1
ATOM 1004 N N . ALA A 1 134 ? -10.110 -1.461 -9.308 1.00 88.00 134 ALA A N 1
ATOM 1005 C CA . ALA A 1 134 ? -10.788 -2.193 -10.382 1.00 88.00 134 ALA A CA 1
ATOM 1006 C C . ALA A 1 134 ? -11.559 -3.416 -9.851 1.00 88.00 134 ALA A C 1
ATOM 1008 O O . ALA A 1 134 ? -12.597 -3.795 -10.386 1.00 88.00 134 ALA A O 1
ATOM 1009 N N . GLU A 1 135 ? -11.055 -4.029 -8.774 1.00 89.69 135 GLU A N 1
ATOM 1010 C CA . GLU A 1 135 ? -11.630 -5.223 -8.155 1.00 89.69 135 GLU A CA 1
ATOM 1011 C C . GLU A 1 135 ? -11.824 -5.014 -6.638 1.00 89.69 135 GLU A C 1
ATOM 1013 O O . GLU A 1 135 ? -11.108 -5.618 -5.832 1.00 89.69 135 GLU A O 1
ATOM 1018 N N . PRO A 1 136 ? -12.786 -4.171 -6.208 1.00 90.81 136 PRO A N 1
ATOM 1019 C CA . PRO A 1 136 ? -12.897 -3.708 -4.818 1.00 90.81 136 PRO A CA 1
ATOM 1020 C C . PRO A 1 136 ? -13.098 -4.856 -3.820 1.00 90.81 136 PRO A C 1
ATOM 1022 O O . PRO A 1 136 ? -12.426 -4.916 -2.792 1.00 90.81 136 PRO A O 1
ATOM 1025 N N . ASN A 1 137 ? -13.945 -5.833 -4.159 1.00 92.62 137 ASN A N 1
ATOM 1026 C CA . ASN A 1 137 ? -14.190 -7.002 -3.309 1.00 92.62 137 ASN A CA 1
ATOM 1027 C C . ASN A 1 137 ? -12.940 -7.878 -3.141 1.00 92.62 137 ASN A C 1
ATOM 1029 O O . ASN A 1 137 ? -12.694 -8.414 -2.060 1.00 92.62 137 ASN A O 1
ATOM 1033 N N . LYS A 1 138 ? -12.130 -8.019 -4.199 1.00 93.75 138 LYS A N 1
ATOM 1034 C CA . LYS A 1 138 ? -10.901 -8.818 -4.135 1.00 93.75 138 LYS A CA 1
ATOM 1035 C C . LYS A 1 138 ? -9.797 -8.092 -3.375 1.00 93.75 138 LYS A C 1
ATOM 1037 O O . LYS A 1 138 ? -9.075 -8.737 -2.616 1.00 93.75 138 LYS A O 1
ATOM 1042 N N . LEU A 1 139 ? -9.712 -6.768 -3.514 1.00 94.62 139 LEU A N 1
ATOM 1043 C CA . LEU A 1 139 ? -8.824 -5.944 -2.699 1.00 94.62 139 LEU A CA 1
ATOM 1044 C C . LEU A 1 139 ? -9.187 -6.048 -1.213 1.00 94.62 139 LEU A C 1
ATOM 1046 O O . LEU A 1 139 ? -8.317 -6.319 -0.388 1.00 94.62 139 LEU A O 1
ATOM 1050 N N . HIS A 1 140 ? -10.473 -5.922 -0.875 1.00 94.38 140 HIS A N 1
ATOM 1051 C CA . HIS A 1 140 ? -10.948 -6.079 0.499 1.00 94.38 140 HIS A CA 1
ATOM 1052 C C . HIS A 1 140 ? -10.593 -7.460 1.074 1.00 94.38 140 HIS A C 1
ATOM 1054 O O . HIS A 1 140 ? -10.075 -7.558 2.186 1.00 94.38 140 HIS A O 1
ATOM 1060 N N . ALA A 1 141 ? -10.818 -8.536 0.314 1.00 94.94 141 ALA A N 1
ATOM 1061 C CA . ALA A 1 141 ? -10.454 -9.888 0.735 1.00 94.94 141 ALA A CA 1
ATOM 1062 C C . ALA A 1 141 ? -8.938 -10.045 0.958 1.00 94.94 141 ALA A C 1
ATOM 1064 O O . ALA A 1 141 ? -8.525 -10.582 1.986 1.00 94.94 141 ALA A O 1
ATOM 1065 N N . ALA A 1 142 ? -8.106 -9.519 0.054 1.00 95.81 142 ALA A N 1
ATOM 1066 C CA . ALA A 1 142 ? -6.652 -9.556 0.203 1.00 95.81 142 ALA A CA 1
ATOM 1067 C C . ALA A 1 142 ? -6.184 -8.810 1.465 1.00 95.81 142 ALA A C 1
ATOM 1069 O O . ALA 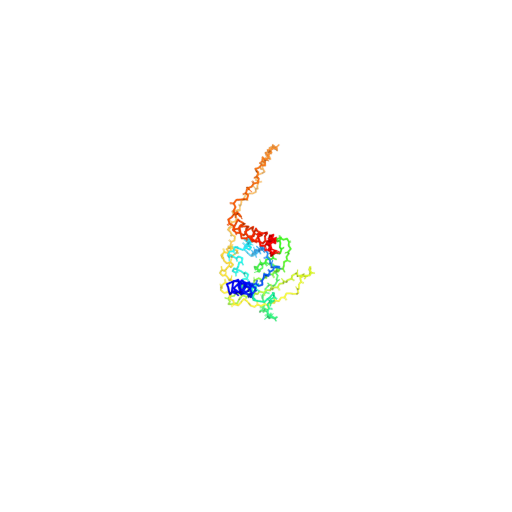A 1 142 ? -5.320 -9.301 2.189 1.00 95.81 142 ALA A O 1
ATOM 1070 N N . LEU A 1 143 ? -6.791 -7.662 1.781 1.00 96.62 143 LEU A N 1
ATOM 1071 C CA . LEU A 1 143 ? -6.523 -6.942 3.028 1.00 96.62 143 LEU A CA 1
ATOM 1072 C C . LEU A 1 143 ? -6.974 -7.745 4.256 1.00 96.62 143 LEU A C 1
ATOM 1074 O O . LEU A 1 143 ? -6.237 -7.818 5.238 1.00 96.62 143 LEU A O 1
ATOM 1078 N N . ALA A 1 144 ? -8.131 -8.407 4.204 1.00 95.12 144 ALA A N 1
ATOM 1079 C CA . ALA A 1 144 ? -8.618 -9.248 5.299 1.00 95.12 144 ALA A CA 1
ATOM 1080 C C . ALA A 1 144 ? -7.657 -10.406 5.620 1.00 95.12 144 ALA A C 1
ATOM 1082 O O . ALA A 1 144 ? -7.385 -10.683 6.791 1.00 95.12 144 ALA A O 1
ATOM 1083 N N . GLU A 1 145 ? -7.098 -11.050 4.592 1.00 95.31 145 GLU A N 1
ATOM 1084 C CA . GLU A 1 145 ? -6.135 -12.151 4.731 1.00 95.31 145 GLU A CA 1
ATOM 1085 C C . GLU A 1 145 ? -4.851 -11.735 5.459 1.00 95.31 145 GLU A C 1
ATOM 1087 O O . GLU A 1 145 ? -4.253 -12.545 6.166 1.00 95.31 145 GLU A O 1
ATOM 1092 N N . THR A 1 146 ? -4.437 -10.470 5.338 1.00 96.25 146 THR A N 1
ATOM 1093 C CA . THR A 1 146 ? -3.254 -9.953 6.046 1.00 96.25 146 THR A CA 1
ATOM 1094 C C . THR A 1 146 ? -3.483 -9.813 7.555 1.00 96.25 146 THR A C 1
ATOM 1096 O O . THR A 1 146 ? -2.519 -9.660 8.305 1.00 96.25 146 THR A O 1
ATOM 1099 N N . GLY A 1 147 ? -4.746 -9.866 8.001 1.00 95.06 147 GLY A N 1
ATOM 1100 C CA . GLY A 1 147 ? -5.162 -9.696 9.391 1.00 95.06 147 GLY A CA 1
ATOM 1101 C C . GLY A 1 147 ? -5.410 -8.246 9.811 1.00 95.06 147 GLY A C 1
ATOM 1102 O O . GLY A 1 147 ? -5.956 -8.040 10.892 1.00 95.06 147 GLY A O 1
ATOM 1103 N N . VAL A 1 148 ? -5.086 -7.249 8.977 1.00 95.00 148 VAL A N 1
ATOM 1104 C CA . VAL A 1 148 ? -5.174 -5.825 9.367 1.00 95.00 148 VAL A CA 1
ATOM 1105 C C . VAL A 1 148 ? -6.603 -5.298 9.504 1.00 95.00 148 VAL A C 1
ATOM 1107 O O . VAL A 1 148 ? -6.829 -4.263 10.124 1.00 95.00 148 VAL A O 1
ATOM 1110 N N . LEU A 1 149 ? -7.591 -6.003 8.949 1.00 93.94 149 LEU A N 1
ATOM 1111 C CA . LEU A 1 149 ? -9.006 -5.651 9.106 1.00 93.94 149 LEU A CA 1
ATOM 1112 C C . LEU A 1 149 ? -9.631 -6.204 10.390 1.00 93.94 149 LEU A C 1
ATOM 1114 O O . LEU A 1 149 ? -10.757 -5.842 10.720 1.00 93.94 149 LEU A O 1
ATOM 1118 N N . ARG A 1 150 ? -8.935 -7.086 11.117 1.00 89.19 150 ARG A N 1
ATOM 1119 C CA . ARG A 1 150 ? -9.446 -7.585 12.394 1.00 89.19 150 ARG A CA 1
ATOM 1120 C C . ARG A 1 150 ? -9.273 -6.502 13.457 1.00 89.19 150 ARG A C 1
ATOM 1122 O O . ARG A 1 150 ? -8.182 -5.933 13.524 1.00 89.19 150 ARG A O 1
ATOM 1129 N N . PRO A 1 151 ? -10.275 -6.282 14.324 1.00 76.94 151 PRO A N 1
ATOM 1130 C CA . PRO A 1 151 ? -10.089 -5.447 15.499 1.00 76.94 151 PRO A CA 1
ATOM 1131 C C . PRO A 1 151 ? -8.857 -5.896 16.299 1.00 76.94 151 PRO A C 1
ATOM 1133 O O . PRO A 1 151 ? -8.507 -7.090 16.336 1.00 76.94 151 PRO A O 1
ATOM 1136 N N . ALA A 1 152 ? -8.179 -4.949 16.943 1.00 68.62 152 ALA A N 1
ATOM 1137 C CA . ALA A 1 152 ? -7.262 -5.296 18.016 1.00 68.62 152 ALA A CA 1
ATOM 1138 C C . ALA A 1 152 ? -8.021 -6.153 19.040 1.00 68.62 152 ALA A C 1
ATOM 1140 O O . ALA A 1 152 ? -9.171 -5.869 19.382 1.00 68.62 152 ALA A O 1
ATOM 1141 N N . SER A 1 153 ? -7.400 -7.245 19.489 1.00 68.25 153 SER A N 1
ATOM 1142 C CA . SER A 1 153 ? -7.920 -7.918 20.677 1.00 68.25 153 SER A CA 1
ATOM 1143 C C . SER A 1 153 ? -7.831 -6.905 21.815 1.00 68.25 153 SER A C 1
ATOM 1145 O O . SER A 1 153 ? -6.797 -6.237 21.890 1.00 68.25 153 SER A O 1
ATOM 1147 N N . PRO A 1 154 ? -8.850 -6.780 22.684 1.00 60.88 154 PRO A N 1
ATOM 1148 C CA . PRO A 1 154 ? -8.718 -5.967 23.879 1.00 60.88 154 PRO A CA 1
ATOM 1149 C C . PRO A 1 154 ? -7.452 -6.420 24.596 1.00 60.88 154 PRO A C 1
ATOM 1151 O O . PRO A 1 154 ? -7.347 -7.586 24.984 1.00 60.88 154 PRO A O 1
ATOM 1154 N N . VAL A 1 155 ? -6.469 -5.529 24.700 1.00 60.34 155 VAL A N 1
ATOM 1155 C CA . VAL A 1 155 ? -5.397 -5.723 25.668 1.00 60.34 155 VAL A CA 1
ATOM 1156 C C . VAL A 1 155 ? -6.130 -5.735 27.009 1.00 60.34 155 VAL A C 1
ATOM 1158 O O . VAL A 1 155 ? -6.884 -4.789 27.270 1.00 60.34 155 VAL A O 1
ATOM 1161 N N . PRO A 1 156 ? -6.043 -6.813 27.813 1.00 50.69 156 PRO A N 1
ATOM 1162 C CA . PRO A 1 156 ? -6.523 -6.750 29.182 1.00 50.69 156 PRO A CA 1
ATOM 1163 C C . PRO A 1 156 ? -5.943 -5.478 29.789 1.00 50.69 156 PRO A C 1
ATOM 1165 O O . PRO A 1 156 ? -4.767 -5.189 29.578 1.00 50.69 156 PRO A O 1
ATOM 1168 N N . ALA A 1 157 ? -6.771 -4.670 30.446 1.00 50.78 157 ALA A N 1
ATOM 1169 C CA . ALA A 1 157 ? -6.273 -3.525 31.188 1.00 50.78 157 ALA A CA 1
ATOM 1170 C C . ALA A 1 157 ? -5.427 -4.068 32.346 1.00 50.78 157 ALA A C 1
ATOM 1172 O O . ALA A 1 157 ? -5.927 -4.266 33.450 1.00 50.78 157 ALA A O 1
ATOM 1173 N N . ASP A 1 158 ? -4.173 -4.400 32.061 1.00 49.31 158 ASP A N 1
ATOM 1174 C CA . ASP A 1 158 ? -3.231 -4.856 33.056 1.00 49.31 158 ASP A CA 1
ATOM 1175 C C . ASP A 1 158 ? -2.796 -3.616 33.830 1.00 49.31 158 ASP A C 1
ATOM 1177 O O . ASP A 1 158 ? -2.168 -2.697 33.303 1.00 49.31 158 ASP A O 1
ATOM 1181 N N . THR A 1 159 ? -3.280 -3.572 35.071 1.00 51.09 159 THR A N 1
ATOM 1182 C CA . THR A 1 159 ? -2.485 -3.330 36.273 1.00 51.09 159 THR A CA 1
ATOM 1183 C C . THR A 1 159 ? -1.153 -2.636 36.005 1.00 51.09 159 THR A C 1
ATOM 1185 O O . THR A 1 159 ? -0.264 -3.194 35.363 1.00 51.09 159 THR A O 1
ATOM 1188 N N . GLU A 1 160 ? -1.030 -1.430 36.561 1.00 47.66 160 GLU A N 1
ATOM 1189 C CA . GLU A 1 160 ? 0.218 -0.693 36.757 1.00 47.66 160 GLU A CA 1
ATOM 1190 C C . GLU A 1 160 ? 1.414 -1.650 36.912 1.00 47.66 160 GLU A C 1
ATOM 1192 O O . GLU A 1 160 ? 1.351 -2.548 37.756 1.00 47.66 160 GLU A O 1
ATOM 1197 N N . PRO A 1 161 ? 2.477 -1.526 36.096 1.00 45.78 161 PRO A N 1
ATOM 1198 C CA . PRO A 1 161 ? 3.601 -2.440 36.185 1.00 45.78 161 PRO A CA 1
ATOM 1199 C C . PRO A 1 161 ? 4.238 -2.291 37.565 1.00 45.78 161 PRO A C 1
ATOM 1201 O O . PRO A 1 161 ? 4.926 -1.309 37.845 1.00 45.78 161 PRO A O 1
ATOM 1204 N N . GLU A 1 162 ? 4.015 -3.279 38.431 1.00 47.69 162 GLU A N 1
ATOM 1205 C CA . GLU A 1 162 ? 4.812 -3.450 39.634 1.00 47.69 162 GLU A CA 1
ATOM 1206 C C . GLU A 1 162 ? 6.268 -3.562 39.176 1.00 47.69 162 GLU A C 1
ATOM 1208 O O . GLU A 1 162 ? 6.625 -4.415 38.354 1.00 47.69 162 GLU A O 1
ATOM 1213 N N . ALA A 1 163 ? 7.091 -2.620 39.635 1.00 46.41 163 ALA A N 1
ATOM 1214 C CA . ALA A 1 163 ? 8.490 -2.515 39.268 1.00 46.41 163 ALA A CA 1
ATOM 1215 C C . ALA A 1 163 ? 9.207 -3.830 39.600 1.00 46.41 163 ALA A C 1
ATOM 1217 O O . ALA A 1 163 ? 9.570 -4.096 40.744 1.00 46.41 163 ALA A O 1
ATOM 1218 N N . THR A 1 164 ? 9.420 -4.661 38.582 1.00 49.97 164 THR A N 1
ATOM 1219 C CA . THR A 1 164 ? 10.253 -5.855 38.701 1.00 49.97 164 THR A CA 1
ATOM 1220 C C . THR A 1 164 ? 11.697 -5.394 38.924 1.00 49.97 164 THR A C 1
ATOM 1222 O O . THR A 1 164 ? 12.206 -4.614 38.111 1.00 49.97 164 THR A O 1
ATOM 1225 N N . PRO A 1 165 ? 12.386 -5.834 39.994 1.00 47.31 165 PRO A N 1
ATOM 1226 C CA . PRO A 1 165 ? 13.792 -5.514 40.188 1.00 47.31 165 PRO A CA 1
ATOM 1227 C C . PRO A 1 165 ? 14.611 -6.054 39.015 1.00 47.31 165 PRO A C 1
ATOM 1229 O O . PRO A 1 165 ? 14.450 -7.207 38.613 1.00 47.31 165 PRO A O 1
ATOM 1232 N N . ALA A 1 166 ? 15.490 -5.213 38.471 1.00 42.38 166 ALA A N 1
ATOM 1233 C CA . ALA A 1 166 ? 16.375 -5.581 37.375 1.00 42.38 166 ALA A CA 1
ATOM 1234 C C . ALA A 1 166 ? 17.212 -6.828 37.737 1.00 42.38 166 ALA A C 1
ATOM 1236 O O . ALA A 1 166 ? 17.853 -6.835 38.794 1.00 42.38 166 ALA A O 1
ATOM 1237 N N . PRO A 1 167 ? 17.254 -7.872 36.888 1.00 46.75 167 PRO A N 1
ATOM 1238 C CA . PRO A 1 167 ? 18.216 -8.950 37.058 1.00 46.75 167 PRO A CA 1
ATOM 1239 C C . PRO A 1 167 ? 19.635 -8.431 36.756 1.00 46.75 167 PRO A C 1
ATOM 1241 O O . PRO A 1 167 ? 19.800 -7.565 35.891 1.00 46.75 167 PRO A O 1
ATOM 1244 N N . PRO A 1 168 ? 20.671 -8.926 37.458 1.00 42.78 168 PRO A N 1
ATOM 1245 C CA . PRO A 1 168 ? 22.047 -8.513 37.217 1.00 42.78 168 PRO A CA 1
ATOM 1246 C C . PRO A 1 168 ? 22.492 -8.872 35.793 1.00 42.78 168 PRO A C 1
ATOM 1248 O O . PRO A 1 168 ? 22.235 -9.967 35.295 1.00 42.78 168 PRO A O 1
ATOM 1251 N N . THR A 1 169 ? 23.177 -7.922 35.156 1.00 45.16 169 THR A N 1
ATOM 1252 C CA . THR A 1 169 ? 23.855 -8.076 33.868 1.00 45.16 169 THR A CA 1
ATOM 1253 C C . THR A 1 169 ? 24.964 -9.117 33.984 1.00 45.16 169 THR A C 1
ATOM 1255 O O . THR A 1 169 ? 26.065 -8.789 34.421 1.00 45.16 169 THR A O 1
ATOM 1258 N N . ASP A 1 170 ? 24.694 -10.342 33.539 1.00 39.69 170 ASP A N 1
ATOM 1259 C CA . ASP A 1 170 ? 25.737 -11.292 33.159 1.00 39.69 170 ASP A CA 1
ATOM 1260 C C . ASP A 1 170 ? 25.838 -11.341 31.632 1.00 39.69 170 ASP A C 1
ATOM 1262 O O . ASP A 1 170 ? 24.907 -11.711 30.912 1.00 39.69 170 ASP A O 1
ATOM 1266 N N . ALA A 1 171 ? 26.996 -10.913 31.135 1.00 46.53 171 ALA A N 1
ATOM 1267 C CA . ALA A 1 171 ? 27.362 -10.950 29.732 1.00 46.53 171 ALA A CA 1
ATOM 1268 C C . ALA A 1 171 ? 27.574 -12.407 29.286 1.00 46.53 171 ALA A C 1
ATOM 1270 O O . ALA A 1 171 ? 28.678 -12.944 29.359 1.00 46.53 171 ALA A O 1
ATOM 1271 N N . ALA A 1 172 ? 26.514 -13.049 28.797 1.00 39.75 172 ALA A N 1
ATOM 1272 C CA . ALA A 1 172 ? 26.615 -14.327 28.107 1.00 39.75 172 ALA A CA 1
ATOM 1273 C C . ALA A 1 172 ? 26.995 -14.090 26.636 1.00 39.75 172 ALA A C 1
ATOM 1275 O O . ALA A 1 172 ? 26.189 -13.647 25.817 1.00 39.75 172 ALA A O 1
ATOM 1276 N N . ALA A 1 173 ? 28.255 -14.376 26.310 1.00 40.28 173 ALA A N 1
ATOM 1277 C CA . ALA A 1 173 ? 28.782 -14.378 24.954 1.00 40.28 173 ALA A CA 1
ATOM 1278 C C . ALA A 1 173 ? 28.001 -15.365 24.067 1.00 40.28 173 ALA A C 1
ATOM 1280 O O . ALA A 1 173 ? 28.086 -16.582 24.241 1.00 40.28 173 ALA A O 1
ATOM 1281 N N . ALA A 1 174 ? 27.263 -14.842 23.086 1.00 36.50 174 ALA A N 1
ATOM 1282 C CA . ALA A 1 174 ? 26.665 -15.649 22.033 1.00 36.50 174 ALA A CA 1
ATOM 1283 C C . ALA A 1 174 ? 27.778 -16.219 21.141 1.00 36.50 174 ALA A C 1
ATOM 1285 O O . ALA A 1 174 ? 28.491 -15.497 20.443 1.00 36.50 174 ALA A O 1
ATOM 1286 N N . THR A 1 175 ? 27.939 -17.537 21.195 1.00 34.62 175 THR A N 1
ATOM 1287 C CA . THR A 1 175 ? 28.830 -18.306 20.331 1.00 34.62 175 THR A CA 1
ATOM 1288 C C . THR A 1 175 ? 28.357 -18.177 18.882 1.00 34.62 175 THR A C 1
ATOM 1290 O O . THR A 1 175 ? 27.239 -18.568 18.546 1.00 34.62 175 THR A O 1
ATOM 1293 N N . ALA A 1 176 ? 29.209 -17.622 18.019 1.00 38.75 176 ALA A N 1
ATOM 1294 C CA . ALA A 1 176 ? 28.980 -17.558 16.583 1.00 38.75 176 ALA A CA 1
ATOM 1295 C C . ALA A 1 176 ? 28.818 -18.978 16.014 1.00 38.75 176 ALA A C 1
ATOM 1297 O O . ALA A 1 176 ? 29.770 -19.757 15.972 1.00 38.75 176 ALA A O 1
ATOM 1298 N N . SER A 1 177 ? 27.604 -19.313 15.578 1.00 37.94 177 SER A N 1
ATOM 1299 C CA . SER A 1 177 ? 27.355 -20.497 14.756 1.00 37.94 177 SER A CA 1
ATOM 1300 C C . SER A 1 177 ? 27.651 -20.140 13.300 1.00 37.94 177 SER A C 1
ATOM 1302 O O . SER A 1 177 ? 27.137 -19.152 12.779 1.00 37.94 177 SER A O 1
ATOM 1304 N N . GLY A 1 178 ? 28.564 -20.905 12.699 1.00 41.03 178 GLY A N 1
ATOM 1305 C CA . GLY A 1 178 ? 29.185 -20.648 11.401 1.00 41.03 178 GLY A CA 1
ATOM 1306 C C . GLY A 1 178 ? 28.239 -20.659 10.190 1.00 41.03 178 GLY A C 1
ATOM 1307 O O . GLY A 1 178 ? 27.058 -20.989 10.304 1.00 41.03 178 GLY A O 1
ATOM 1308 N N . PRO A 1 179 ? 28.767 -20.289 9.010 1.00 43.22 179 PRO A N 1
ATOM 1309 C CA . PRO A 1 179 ? 27.971 -20.069 7.808 1.00 43.22 179 PRO A CA 1
ATOM 1310 C C . PRO A 1 179 ? 27.318 -21.369 7.306 1.00 43.22 179 PRO A C 1
ATOM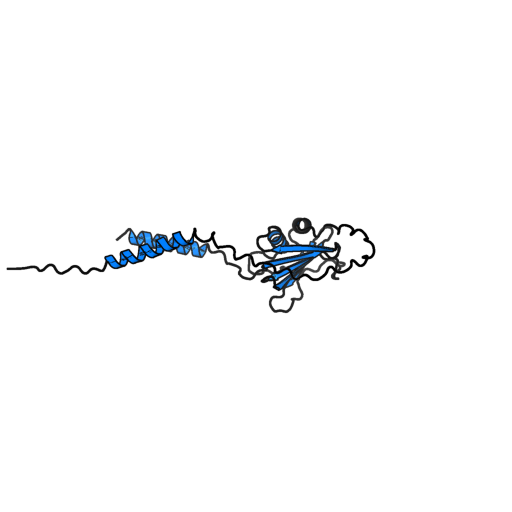 1312 O O . PRO A 1 179 ? 27.991 -22.404 7.263 1.00 43.22 179 PRO A O 1
ATOM 1315 N N . PRO A 1 180 ? 26.051 -21.339 6.852 1.00 46.19 180 PRO A N 1
ATOM 1316 C CA . PRO A 1 180 ? 25.491 -22.449 6.098 1.00 46.19 180 PRO A CA 1
ATOM 1317 C C . PRO A 1 180 ? 26.221 -22.579 4.754 1.00 46.19 180 PRO A C 1
ATOM 1319 O O . PRO A 1 180 ? 26.347 -21.632 3.977 1.00 46.19 180 PRO A O 1
ATOM 1322 N N . THR A 1 181 ? 26.735 -23.778 4.504 1.00 48.81 181 THR A N 1
ATOM 1323 C CA . THR A 1 181 ? 27.409 -24.190 3.274 1.00 48.81 181 THR A CA 1
ATOM 1324 C C . THR A 1 181 ? 26.472 -24.099 2.059 1.00 48.81 181 THR A C 1
ATOM 1326 O O . THR A 1 181 ? 25.319 -24.530 2.133 1.00 48.81 181 THR A O 1
ATOM 1329 N N . PRO A 1 182 ? 26.938 -23.585 0.903 1.00 43.69 182 PRO A N 1
ATOM 1330 C CA . PRO A 1 182 ? 26.132 -23.522 -0.310 1.00 43.69 182 PRO A CA 1
ATOM 1331 C C . PRO A 1 182 ? 26.137 -24.887 -1.002 1.00 43.69 182 PRO A C 1
ATOM 1333 O O . PRO A 1 182 ? 27.061 -25.221 -1.742 1.00 43.69 182 PRO A O 1
ATOM 1336 N N . LEU A 1 183 ? 25.100 -25.692 -0.781 1.00 54.50 183 LEU A N 1
ATOM 1337 C CA . LEU A 1 183 ? 24.953 -26.988 -1.450 1.00 54.50 183 LEU A CA 1
ATOM 1338 C C . LEU A 1 183 ? 23.579 -27.152 -2.102 1.00 54.50 183 LEU A C 1
ATOM 1340 O O . LEU A 1 183 ? 22.926 -28.176 -1.957 1.00 54.50 183 LEU A O 1
ATOM 1344 N N . THR A 1 184 ? 23.180 -26.152 -2.897 1.00 49.47 184 THR A N 1
ATOM 1345 C CA . THR A 1 184 ? 22.091 -26.311 -3.881 1.00 49.47 184 THR A CA 1
ATOM 1346 C C . THR A 1 184 ? 22.251 -25.410 -5.115 1.00 49.47 184 THR A C 1
ATOM 1348 O O . THR A 1 184 ? 21.281 -24.916 -5.672 1.00 49.47 184 THR A O 1
ATOM 1351 N N . GLY A 1 185 ? 23.491 -25.188 -5.571 1.00 41.31 185 GLY A N 1
ATOM 1352 C CA . GLY A 1 185 ? 23.798 -24.522 -6.854 1.00 41.31 185 GLY A CA 1
ATOM 1353 C C . GLY A 1 185 ? 24.619 -25.378 -7.830 1.00 41.31 185 GLY A C 1
ATOM 1354 O O . GLY A 1 185 ? 24.937 -24.943 -8.933 1.00 41.31 185 GLY A O 1
ATOM 1355 N N . ALA A 1 186 ? 24.975 -26.605 -7.440 1.00 47.88 186 ALA A N 1
ATOM 1356 C CA . ALA A 1 186 ? 25.952 -27.429 -8.154 1.00 47.88 186 ALA A CA 1
ATOM 1357 C C . ALA A 1 186 ? 25.352 -28.408 -9.183 1.00 47.88 186 ALA A C 1
ATOM 1359 O O . ALA A 1 186 ? 26.113 -29.129 -9.824 1.00 47.88 186 ALA A O 1
ATOM 1360 N N . LEU A 1 187 ? 24.026 -28.434 -9.393 1.00 47.12 187 LEU A N 1
ATOM 1361 C CA . LEU A 1 187 ? 23.423 -29.344 -10.383 1.00 47.12 187 LEU A CA 1
ATOM 1362 C C . LEU A 1 187 ? 23.210 -28.731 -11.781 1.00 47.12 187 LEU A C 1
ATOM 1364 O O . LEU A 1 187 ? 23.076 -29.481 -12.741 1.00 47.12 187 LEU A O 1
ATOM 1368 N N . PHE A 1 188 ? 23.269 -27.401 -11.938 1.00 48.53 188 PHE A N 1
ATOM 1369 C CA . PHE A 1 188 ? 23.205 -26.752 -13.264 1.00 48.53 188 PHE A CA 1
ATOM 1370 C C . PHE A 1 188 ? 24.545 -26.165 -13.739 1.00 48.53 188 PHE A C 1
ATOM 1372 O O . PHE A 1 188 ? 24.733 -25.962 -14.937 1.00 48.53 188 PHE A O 1
ATOM 1379 N N . GLY A 1 189 ? 25.522 -25.977 -12.843 1.00 44.41 189 GLY A N 1
ATOM 1380 C CA . GLY A 1 189 ? 26.871 -25.521 -13.212 1.00 44.41 189 GLY A CA 1
ATOM 1381 C C . GLY A 1 189 ? 27.741 -26.596 -13.880 1.00 44.41 189 GLY A C 1
ATOM 1382 O O . GLY A 1 189 ? 28.563 -26.282 -14.739 1.00 44.41 189 GLY A O 1
ATOM 1383 N N . VAL A 1 190 ? 27.535 -27.877 -13.553 1.00 50.16 190 VAL A N 1
ATOM 1384 C CA . VAL A 1 190 ? 28.339 -28.982 -14.112 1.00 50.16 190 VAL A CA 1
ATOM 1385 C C . VAL A 1 190 ? 27.875 -29.375 -15.523 1.00 50.16 190 VAL A C 1
ATOM 1387 O O . VAL A 1 190 ? 28.699 -29.759 -16.353 1.00 50.16 190 VAL A O 1
ATOM 1390 N N . LEU A 1 191 ? 26.591 -29.187 -15.857 1.00 44.62 191 LEU A N 1
ATOM 1391 C CA . LEU A 1 191 ? 26.086 -29.480 -17.205 1.00 44.62 191 LEU A CA 1
ATOM 1392 C C . LEU A 1 191 ? 26.493 -28.408 -18.236 1.00 44.62 191 LEU A C 1
ATOM 1394 O O . LEU A 1 191 ? 26.721 -28.731 -19.399 1.00 44.62 191 LEU A O 1
ATOM 1398 N N . GLY A 1 192 ? 26.668 -27.151 -17.809 1.00 46.78 192 GLY A N 1
ATOM 1399 C CA . GLY A 1 192 ? 27.179 -26.072 -18.666 1.00 46.78 192 GLY A CA 1
ATOM 1400 C C . GLY A 1 192 ? 28.682 -26.171 -18.957 1.00 46.78 192 GLY A C 1
ATOM 1401 O O . GLY A 1 192 ? 29.120 -25.883 -20.071 1.00 46.78 192 GLY A O 1
ATOM 1402 N N . LEU A 1 193 ? 29.485 -26.642 -17.995 1.00 43.12 193 LEU A N 1
ATOM 1403 C CA . LEU A 1 193 ? 30.942 -26.737 -18.157 1.00 43.12 193 LEU A CA 1
ATOM 1404 C C . LEU A 1 193 ? 31.378 -27.946 -19.012 1.00 43.12 193 LEU A C 1
ATOM 1406 O O . LEU A 1 193 ? 32.394 -27.878 -19.706 1.00 43.12 193 LEU A O 1
ATOM 1410 N N . ALA A 1 194 ? 30.596 -29.032 -19.028 1.00 47.34 194 ALA A N 1
ATOM 1411 C CA . ALA A 1 194 ? 30.892 -30.213 -19.846 1.00 47.34 194 ALA A CA 1
ATOM 1412 C C . ALA A 1 194 ? 30.737 -29.953 -21.361 1.00 47.34 194 ALA A C 1
ATOM 1414 O O . ALA A 1 194 ? 31.478 -30.523 -22.164 1.00 47.34 194 ALA A O 1
ATOM 1415 N N . ILE A 1 195 ? 29.843 -29.040 -21.764 1.00 52.50 195 ILE A N 1
ATOM 1416 C CA . ILE A 1 195 ? 29.654 -28.655 -23.175 1.00 52.50 195 ILE A CA 1
ATOM 1417 C C . ILE A 1 195 ? 30.759 -27.682 -23.643 1.00 52.50 195 ILE A C 1
ATOM 1419 O O . ILE A 1 195 ? 31.160 -27.716 -24.806 1.00 52.50 195 ILE A O 1
ATOM 1423 N N . GLY A 1 196 ? 31.330 -26.875 -22.739 1.00 45.84 196 GLY A N 1
ATOM 1424 C CA . GLY A 1 196 ? 32.399 -25.918 -23.062 1.00 45.84 196 GLY A CA 1
ATOM 1425 C C . GLY A 1 196 ? 33.789 -26.539 -23.267 1.00 45.84 196 GLY A C 1
ATOM 1426 O O . GLY A 1 196 ? 34.542 -26.101 -24.138 1.00 45.84 196 GLY A O 1
ATOM 1427 N N . VAL A 1 197 ? 34.143 -27.588 -22.515 1.00 47.56 197 VAL A N 1
ATOM 1428 C CA . VAL A 1 197 ? 35.485 -28.206 -22.598 1.00 47.56 197 VAL A CA 1
ATOM 1429 C C . VAL A 1 197 ? 35.601 -29.210 -23.759 1.00 47.56 197 VAL A C 1
ATOM 1431 O O . VAL A 1 197 ? 36.671 -29.342 -24.353 1.00 47.56 197 VAL A O 1
ATOM 1434 N N . GLY A 1 198 ? 34.504 -29.852 -24.180 1.00 40.72 198 GLY A N 1
ATOM 1435 C CA . GLY A 1 198 ? 34.510 -30.770 -25.332 1.00 40.72 198 GLY A CA 1
ATOM 1436 C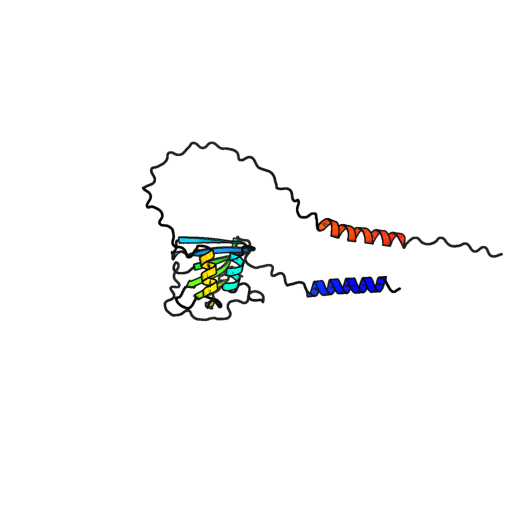 C . GLY A 1 198 ? 34.772 -30.089 -26.687 1.00 40.72 198 GLY A C 1
ATOM 1437 O O . GLY A 1 198 ? 35.364 -30.692 -27.583 1.00 40.72 198 GLY A O 1
ATOM 1438 N N . GLY A 1 199 ? 34.391 -28.814 -26.836 1.00 45.16 199 GLY A N 1
ATOM 1439 C CA . GLY A 1 199 ? 34.530 -28.069 -28.094 1.00 45.16 199 GLY A CA 1
ATOM 1440 C C . GLY A 1 199 ? 35.961 -27.636 -28.437 1.00 45.16 199 GLY A C 1
ATOM 1441 O O . GLY A 1 199 ? 36.305 -27.514 -29.613 1.00 45.16 199 GLY A O 1
ATOM 1442 N N . THR A 1 200 ? 36.831 -27.440 -27.441 1.00 47.62 200 THR A N 1
ATOM 1443 C CA . THR A 1 200 ? 38.190 -26.908 -27.664 1.00 47.62 200 THR A CA 1
ATOM 1444 C C . THR A 1 200 ? 39.225 -27.987 -28.000 1.00 47.62 200 THR A C 1
ATOM 1446 O O . THR A 1 200 ? 40.215 -27.695 -28.675 1.00 47.62 200 THR A O 1
ATOM 1449 N N . LEU A 1 201 ? 38.988 -29.252 -27.632 1.00 47.03 201 LEU A N 1
ATOM 1450 C CA . LEU A 1 201 ? 39.909 -30.355 -27.943 1.00 47.03 201 LEU A CA 1
ATOM 1451 C C . LEU A 1 201 ? 39.789 -30.858 -29.393 1.00 47.03 201 LEU A C 1
ATOM 1453 O O . LEU A 1 201 ? 40.797 -31.243 -29.987 1.00 47.03 201 LEU A O 1
ATOM 1457 N N . LEU A 1 202 ? 38.610 -30.757 -30.016 1.00 48.47 202 LEU A N 1
ATOM 1458 C CA . LEU A 1 202 ? 38.414 -31.165 -31.416 1.00 48.47 202 LEU A CA 1
ATOM 1459 C C . LEU A 1 202 ? 39.040 -30.186 -32.429 1.00 48.47 202 LEU A C 1
ATOM 1461 O O . LEU A 1 202 ? 39.462 -30.604 -33.507 1.00 48.47 202 LEU A O 1
ATOM 1465 N N . PHE A 1 203 ? 39.216 -28.908 -32.072 1.00 48.25 203 PHE A N 1
ATOM 1466 C CA . PHE A 1 203 ? 39.867 -27.921 -32.948 1.00 48.25 203 PHE A CA 1
ATOM 1467 C C . PHE A 1 203 ? 41.401 -28.028 -32.985 1.00 48.25 203 PHE A C 1
ATOM 1469 O O . PHE A 1 203 ? 42.019 -27.619 -33.971 1.00 48.25 203 PHE A O 1
ATOM 1476 N N . ARG A 1 204 ? 42.043 -28.619 -31.964 1.00 42.75 204 ARG A N 1
ATOM 1477 C CA . ARG A 1 204 ? 43.506 -28.838 -31.965 1.00 42.75 204 ARG A CA 1
ATOM 1478 C C . ARG A 1 204 ? 43.942 -30.050 -32.789 1.00 42.75 204 ARG A C 1
ATOM 1480 O O . ARG A 1 204 ? 45.088 -30.082 -33.232 1.00 42.75 204 ARG A O 1
ATOM 1487 N N . GLN A 1 205 ? 43.060 -31.020 -33.035 1.00 46.53 205 GLN A N 1
ATOM 1488 C CA . GLN A 1 205 ? 43.409 -32.233 -33.786 1.00 46.53 205 GLN A CA 1
ATOM 1489 C C . GLN A 1 205 ? 43.315 -32.051 -35.312 1.00 46.53 205 GLN A C 1
ATOM 1491 O O . GLN A 1 205 ? 44.020 -32.733 -36.051 1.00 46.53 205 GLN A O 1
ATOM 1496 N N . ALA A 1 206 ? 42.546 -31.064 -35.788 1.00 48.78 206 ALA A N 1
ATOM 1497 C CA . ALA A 1 206 ? 42.407 -30.740 -37.212 1.00 48.78 206 ALA A CA 1
ATOM 1498 C C . ALA A 1 206 ? 43.591 -29.946 -37.813 1.00 48.78 206 ALA A C 1
ATOM 1500 O O . ALA A 1 206 ? 43.564 -29.606 -38.993 1.00 48.78 206 ALA A O 1
ATOM 1501 N N . ARG A 1 207 ? 44.632 -29.635 -37.023 1.00 48.06 207 ARG A N 1
ATOM 1502 C CA . ARG A 1 207 ? 45.756 -28.770 -37.434 1.00 48.06 207 ARG A CA 1
ATOM 1503 C C . ARG A 1 207 ? 47.123 -29.460 -37.453 1.00 48.06 207 ARG A C 1
ATOM 1505 O O . ARG A 1 207 ? 48.142 -28.789 -37.315 1.00 48.06 207 ARG A O 1
ATOM 1512 N N . ARG A 1 208 ? 47.173 -30.785 -37.632 1.00 44.03 208 ARG A N 1
ATOM 1513 C CA . ARG A 1 208 ? 48.432 -31.457 -37.993 1.00 44.03 208 ARG A CA 1
ATOM 1514 C C . ARG A 1 208 ? 48.649 -31.347 -39.509 1.00 44.03 208 ARG A C 1
ATOM 1516 O O . ARG A 1 208 ? 47.846 -31.910 -40.250 1.00 44.03 208 ARG A O 1
ATOM 1523 N N . PRO A 1 209 ? 49.691 -30.644 -39.988 1.00 46.12 209 PRO A N 1
ATOM 1524 C CA . PRO A 1 209 ? 50.092 -30.736 -41.384 1.00 46.12 209 PRO A CA 1
ATOM 1525 C C . PRO A 1 209 ? 50.596 -32.157 -41.670 1.00 46.12 209 PRO A C 1
ATOM 1527 O O . PRO A 1 209 ? 51.355 -32.733 -40.890 1.00 46.12 209 PRO A O 1
ATOM 1530 N N . ASN A 1 210 ? 50.118 -32.729 -42.772 1.00 50.69 210 ASN A N 1
ATOM 1531 C CA . ASN A 1 210 ? 50.562 -34.015 -43.297 1.00 50.69 210 ASN A CA 1
ATOM 1532 C C . ASN A 1 210 ? 52.007 -33.859 -43.815 1.00 50.69 210 ASN A C 1
ATOM 1534 O O . ASN A 1 210 ? 52.223 -32.964 -44.635 1.00 50.69 210 ASN A O 1
ATOM 1538 N N . PRO A 1 211 ? 52.994 -34.655 -43.365 1.00 45.53 211 PRO A N 1
ATOM 1539 C CA . PRO A 1 211 ? 54.321 -34.627 -43.964 1.00 45.53 211 PRO A CA 1
ATOM 1540 C C . PRO A 1 211 ? 54.244 -35.103 -45.418 1.00 45.53 211 PRO A C 1
ATOM 1542 O O . PRO A 1 211 ? 53.583 -36.092 -45.744 1.00 45.53 211 PRO A O 1
ATOM 1545 N N . GLU A 1 212 ? 54.899 -34.342 -46.288 1.00 46.56 212 GLU A N 1
ATOM 1546 C CA . GLU A 1 212 ? 54.952 -34.547 -47.727 1.00 46.56 212 GLU A CA 1
ATOM 1547 C C . GLU A 1 212 ? 55.344 -35.978 -48.099 1.00 46.56 212 GLU A C 1
ATOM 1549 O O . GLU A 1 212 ? 56.330 -36.555 -47.637 1.00 46.56 212 GLU A O 1
ATOM 1554 N N . ARG A 1 213 ? 54.552 -36.537 -49.010 1.00 45.44 213 ARG A N 1
ATOM 1555 C CA . ARG A 1 213 ? 54.831 -37.779 -49.710 1.00 45.44 213 ARG A CA 1
ATOM 1556 C C . ARG A 1 213 ? 55.929 -37.488 -50.737 1.00 45.44 213 ARG A C 1
ATOM 1558 O O . ARG A 1 213 ? 55.640 -36.955 -51.804 1.00 45.44 213 ARG A O 1
ATOM 1565 N N . ILE A 1 214 ? 57.177 -37.827 -50.411 1.00 48.12 214 ILE A N 1
ATOM 1566 C CA . ILE A 1 214 ? 58.297 -37.825 -51.361 1.00 48.12 214 ILE A CA 1
ATOM 1567 C C . ILE A 1 214 ? 57.944 -38.781 -52.507 1.00 48.12 214 ILE A C 1
ATOM 1569 O O . ILE A 1 214 ? 57.827 -39.992 -52.319 1.00 48.12 214 ILE A O 1
ATOM 1573 N N . VAL A 1 215 ? 57.741 -38.221 -53.697 1.00 47.78 215 VAL A N 1
ATOM 1574 C CA . VAL A 1 215 ? 57.635 -38.971 -54.949 1.00 47.78 215 VAL A CA 1
ATOM 1575 C C . VAL A 1 215 ? 59.049 -39.116 -55.502 1.00 47.78 215 VAL A C 1
ATOM 1577 O O . VAL A 1 215 ? 59.600 -38.169 -56.053 1.00 47.78 215 VAL A O 1
ATOM 1580 N N . LEU A 1 216 ? 59.631 -40.307 -55.368 1.00 42.50 216 LEU A N 1
ATOM 1581 C CA . LEU A 1 216 ? 60.774 -40.719 -56.180 1.00 42.50 216 LEU A CA 1
ATOM 1582 C C . LEU A 1 216 ? 60.253 -41.023 -57.591 1.00 42.50 216 LEU A C 1
ATOM 1584 O O . LEU A 1 216 ? 59.517 -41.990 -57.793 1.00 42.50 216 LEU A O 1
ATOM 1588 N N . LYS A 1 217 ? 60.604 -40.175 -58.558 1.00 43.03 217 LYS A N 1
ATOM 1589 C CA . LYS A 1 217 ? 60.578 -40.521 -59.980 1.00 43.03 217 LYS A CA 1
ATOM 1590 C C . LYS A 1 217 ? 62.016 -40.786 -60.415 1.00 43.03 217 LYS A C 1
ATOM 1592 O O . LYS A 1 217 ? 62.831 -39.892 -60.231 1.00 43.03 217 LYS A O 1
ATOM 1597 N N . GLY A 1 218 ? 62.220 -41.979 -60.984 1.00 42.59 218 GLY A N 1
ATOM 1598 C CA . GLY A 1 218 ? 63.211 -42.329 -62.015 1.00 42.59 218 GLY A CA 1
ATOM 1599 C C . GLY A 1 218 ? 64.636 -41.863 -61.799 1.00 42.59 218 GLY A C 1
ATOM 1600 O O . GLY A 1 218 ? 64.899 -40.695 -62.144 1.00 42.59 218 GLY A O 1
#

Organism: NCBI:txid682979

pLDDT: mean 70.53, std 20.35, range [32.69, 97.88]

Radius of gyration: 31.12 Å; chains: 1; bounding box: 83×57×102 Å

Foldseek 3Di:
DPPVVVVVVVVVVVVVVVVVPDDDDPPWFFQKKWKAQQQQRDIFIDGPVPPLVVLLCVQCPVPPDDHDPAPPDQDDDPPPPPPDPHQWIKMFGHHVNPHGAKIWTWHDDPPWIKIWIWGCPPVDIDPTGIDTGPCNVSNVVSSVVRVNPPHDDPPPPDDDPPDDPDDDDDDDDDDDDDDDDPDPPPPVVVVVVVVVVVVPVVVVVVPDDDPDDDDDDD